Protein AF-A0A218U6U9-F1 (afdb_monomer_lite)

Secondary structure (DSSP, 8-state):
--------------TT-HHHHHHHHHHHHHHHHHSTT-EE---BTTB-HHHHHTGGGS-TT--TTT-TT-EEEETTEEEEPPPPPTT-TTS-TT-SS--HHHHHHHHHHHGGGSBPPHHHHHHHHTTSTTTTHHHHHT--------BHHHHHHHHH-TTHHHHHHHHHHT--HHHHHHTTS--SSS-GGGB-

Organism: NCBI:txid40157

InterPro domains:
  IPR010770 Ecd family [PF07093] (4-192)
  IPR010770 Ecd family [PTHR13060] (4-191)

Sequence (192 aa):
MCPVQAHIGGTTVFGDNVEDEWFIVYLLREITREFPGLAARIDDNDGEFLLIEAADFLPKWLNPENSENRVFFYKGELHIIPLSEPSEQDWPLSAPCPTVPQALALLSTRSEEFLAAEPIRAALYKHIQGYPERIQASLHRARCFLPAGIVAVLRLRPSLVAAAVQAFYLRDAGDLRACRRPFRAFPAEQRV

Foldseek 3Di:
DPPPPDDDDDDDDPDPDVLVVLVVVLVQLVVLQVPQLDKDDDADPVGRVLCVLLVVPDDPVDDPVQQPLQWIRGNSATFGHDDDDPVPPPDPPPDSYDDNVRSSVCCVPPVVVGGDDPSSRVSSVVSVPPPPVVVVVPDDDDDDWFAPQVVVVCVVPVVVVVVVVVCVVPPDPVNVVVVVDQDPRRGPVRTD

Structure (mmCIF, N/CA/C/O backbone):
data_AF-A0A218U6U9-F1
#
_entry.id   AF-A0A218U6U9-F1
#
loop_
_atom_site.group_PDB
_atom_site.id
_atom_site.type_symbol
_atom_site.label_atom_id
_atom_site.label_alt_id
_atom_site.label_comp_id
_atom_site.label_asym_id
_atom_site.label_entity_id
_atom_site.label_seq_id
_atom_site.pdbx_PDB_ins_code
_atom_site.Cartn_x
_atom_site.Cartn_y
_atom_site.Cartn_z
_atom_site.occupancy
_atom_site.B_iso_or_equiv
_atom_site.auth_seq_id
_atom_site.auth_comp_id
_atom_site.auth_asym_id
_atom_site.auth_atom_id
_atom_site.pdbx_PDB_model_num
ATOM 1 N N . MET A 1 1 ? -10.674 -28.301 15.512 1.00 37.41 1 MET A N 1
ATOM 2 C CA . MET A 1 1 ? -9.633 -27.777 14.603 1.00 37.41 1 MET A CA 1
ATOM 3 C C . MET A 1 1 ? -9.945 -26.307 14.390 1.00 37.41 1 MET A C 1
ATOM 5 O O . MET A 1 1 ? -11.007 -26.031 13.851 1.00 37.41 1 MET A O 1
ATOM 9 N N . CYS A 1 2 ? -9.114 -25.379 14.876 1.00 39.22 2 CYS A N 1
ATOM 10 C CA . CYS A 1 2 ? -9.259 -23.974 14.484 1.00 39.22 2 CYS A CA 1
ATOM 11 C C . CYS A 1 2 ? -8.955 -23.880 12.985 1.00 39.22 2 CYS A C 1
ATOM 13 O O . CYS A 1 2 ? -7.898 -24.371 12.578 1.00 39.22 2 CYS A O 1
ATOM 15 N N . PRO A 1 3 ? -9.846 -23.318 12.155 1.00 49.25 3 PRO A N 1
ATOM 16 C CA . PRO A 1 3 ? -9.498 -23.060 10.772 1.00 49.25 3 PRO A CA 1
ATOM 17 C C . PRO A 1 3 ? -8.326 -22.077 10.782 1.00 49.25 3 PRO A C 1
ATOM 19 O O . PRO A 1 3 ? -8.417 -21.007 11.381 1.00 49.25 3 PRO A O 1
ATOM 22 N N . VAL A 1 4 ? -7.207 -22.456 10.163 1.00 52.88 4 VAL A N 1
ATOM 23 C CA . VAL A 1 4 ? -6.160 -21.490 9.824 1.00 52.88 4 VAL A CA 1
ATOM 24 C C . VAL A 1 4 ? -6.843 -20.470 8.926 1.00 52.88 4 VAL A C 1
ATOM 26 O O . VAL A 1 4 ? -7.311 -20.823 7.843 1.00 52.88 4 VAL A O 1
ATOM 29 N N . GLN A 1 5 ? -6.992 -19.238 9.410 1.00 60.06 5 GLN A N 1
ATOM 30 C CA . GLN A 1 5 ? -7.561 -18.166 8.608 1.00 60.06 5 GLN A CA 1
ATOM 31 C C . GLN A 1 5 ? -6.718 -18.034 7.342 1.00 60.06 5 GLN A C 1
ATOM 33 O O . GLN A 1 5 ? -5.503 -17.816 7.405 1.00 60.06 5 GLN A O 1
ATOM 38 N N . ALA A 1 6 ? -7.365 -18.233 6.195 1.00 76.69 6 ALA A N 1
ATOM 39 C CA . ALA A 1 6 ? -6.730 -18.053 4.907 1.00 76.69 6 ALA A CA 1
ATOM 40 C C . ALA A 1 6 ? -6.350 -16.576 4.782 1.00 76.69 6 ALA A C 1
ATOM 42 O O . ALA A 1 6 ? -7.220 -15.712 4.704 1.00 76.69 6 ALA A O 1
ATOM 43 N N . HIS A 1 7 ? -5.053 -16.297 4.814 1.00 83.12 7 HIS A N 1
ATOM 44 C CA . HIS A 1 7 ? -4.501 -14.975 4.577 1.00 83.12 7 HIS A CA 1
ATOM 45 C C . HIS A 1 7 ? -3.759 -14.992 3.245 1.00 83.12 7 HIS A C 1
ATOM 47 O O . HIS A 1 7 ? -3.146 -15.992 2.865 1.00 83.12 7 HIS A O 1
ATOM 53 N N . ILE A 1 8 ? -3.835 -13.875 2.534 1.00 89.19 8 ILE A N 1
ATOM 54 C CA . ILE A 1 8 ? -3.022 -13.608 1.354 1.00 89.19 8 ILE A CA 1
ATOM 55 C C . ILE A 1 8 ? -2.145 -12.426 1.732 1.00 89.19 8 ILE A C 1
ATOM 57 O O . ILE A 1 8 ? -2.647 -11.411 2.207 1.00 89.19 8 ILE A O 1
ATOM 61 N N . GLY A 1 9 ? -0.841 -12.588 1.561 1.00 90.56 9 GLY A N 1
ATOM 62 C CA . GLY A 1 9 ? 0.142 -11.553 1.839 1.00 90.56 9 GLY A CA 1
ATOM 63 C C . GLY A 1 9 ? 1.020 -11.308 0.624 1.00 90.56 9 GLY A C 1
ATOM 64 O O . GLY A 1 9 ? 1.146 -12.159 -0.259 1.00 90.56 9 GLY A O 1
ATOM 65 N N . GLY A 1 10 ? 1.636 -10.136 0.599 1.00 91.31 10 GLY A N 1
ATOM 66 C CA . GLY A 1 10 ? 2.623 -9.756 -0.393 1.00 91.31 10 GLY A CA 1
ATOM 67 C C . GLY A 1 10 ? 3.559 -8.710 0.187 1.00 91.31 10 GLY A C 1
ATOM 68 O O . GLY A 1 10 ? 3.244 -8.062 1.180 1.00 91.31 10 GLY A O 1
ATOM 69 N N . THR A 1 11 ? 4.708 -8.552 -0.451 1.00 92.50 11 THR A N 1
ATOM 70 C CA . THR A 1 11 ? 5.681 -7.513 -0.123 1.00 92.50 11 THR A CA 1
ATOM 71 C C . THR A 1 11 ? 6.038 -6.802 -1.413 1.00 92.50 11 THR A C 1
ATOM 73 O O . THR A 1 11 ? 6.144 -7.434 -2.467 1.00 92.50 11 THR A O 1
ATOM 76 N N . THR A 1 12 ? 6.212 -5.489 -1.334 1.00 90.38 12 THR A N 1
ATOM 77 C CA . THR A 1 12 ? 6.631 -4.658 -2.458 1.00 90.38 12 THR A CA 1
ATOM 78 C C . THR A 1 12 ? 7.895 -3.886 -2.096 1.00 90.38 12 THR A C 1
ATOM 80 O O . THR A 1 12 ? 8.221 -3.736 -0.921 1.00 90.38 12 THR A O 1
ATOM 83 N N . VAL A 1 13 ? 8.591 -3.375 -3.104 1.00 87.50 13 VAL A N 1
ATOM 84 C CA . VAL A 1 13 ? 9.665 -2.394 -2.935 1.00 87.50 13 VAL A CA 1
ATOM 85 C C . VAL A 1 13 ? 9.268 -1.179 -3.758 1.00 87.50 13 VAL A C 1
ATOM 87 O O . VAL A 1 13 ? 9.231 -1.265 -4.984 1.00 87.50 13 VAL A O 1
ATOM 90 N N . PHE A 1 14 ? 8.952 -0.070 -3.092 1.00 84.19 14 PHE A N 1
ATOM 91 C CA . PHE A 1 14 ? 8.549 1.178 -3.751 1.00 84.19 14 PHE A CA 1
ATOM 92 C C . PHE A 1 14 ? 9.732 2.115 -4.067 1.00 84.19 14 PHE A C 1
ATOM 94 O O . PHE A 1 14 ? 9.584 3.089 -4.802 1.00 84.19 14 PHE A O 1
ATOM 101 N N . GLY A 1 15 ? 10.935 1.797 -3.574 1.00 84.31 15 GLY A N 1
ATOM 102 C CA . GLY A 1 15 ? 12.138 2.594 -3.823 1.00 84.31 15 GLY A CA 1
ATOM 103 C C . GLY A 1 15 ? 11.988 4.019 -3.286 1.00 84.31 15 GLY A C 1
ATOM 104 O O . GLY A 1 15 ? 11.546 4.206 -2.161 1.00 84.31 15 GLY A O 1
ATOM 105 N N . ASP A 1 16 ? 12.331 5.016 -4.101 1.00 82.56 16 ASP A N 1
ATOM 106 C CA . ASP A 1 16 ? 12.285 6.430 -3.695 1.00 82.56 16 ASP A CA 1
ATOM 107 C C . ASP A 1 16 ? 10.896 7.076 -3.903 1.00 82.56 16 ASP A C 1
ATOM 109 O O . ASP A 1 16 ? 10.714 8.263 -3.626 1.00 82.56 16 ASP A O 1
ATOM 113 N N . ASN A 1 17 ? 9.913 6.338 -4.433 1.00 86.19 17 ASN A N 1
ATOM 114 C CA . ASN A 1 17 ? 8.605 6.889 -4.777 1.00 86.19 17 ASN A CA 1
ATOM 115 C C . ASN A 1 17 ? 7.565 6.610 -3.683 1.00 86.19 17 ASN A C 1
ATOM 117 O O . ASN A 1 17 ? 6.803 5.650 -3.770 1.00 86.19 17 ASN A O 1
ATOM 121 N N . VAL A 1 18 ? 7.493 7.492 -2.683 1.00 88.38 18 VAL A N 1
ATOM 122 C CA . VAL A 1 18 ? 6.515 7.416 -1.574 1.00 88.38 18 VAL A CA 1
ATOM 123 C C . VAL A 1 18 ? 5.061 7.355 -2.078 1.00 88.38 18 VAL A C 1
ATOM 125 O O . VAL A 1 18 ? 4.183 6.801 -1.427 1.00 88.38 18 VAL A O 1
ATOM 128 N N . GLU A 1 19 ? 4.771 7.861 -3.279 1.00 90.62 19 GLU A N 1
ATOM 129 C CA . GLU A 1 19 ? 3.429 7.754 -3.866 1.00 90.62 19 GLU A CA 1
ATOM 130 C C . GLU A 1 19 ? 3.005 6.309 -4.165 1.00 90.62 19 GLU A C 1
ATOM 132 O O . GLU A 1 19 ? 1.811 6.013 -4.123 1.00 90.62 19 GLU A O 1
ATOM 137 N N . ASP A 1 20 ? 3.949 5.400 -4.433 1.00 90.62 20 ASP A N 1
ATOM 138 C CA . ASP A 1 20 ? 3.634 3.988 -4.679 1.00 90.62 20 ASP A CA 1
ATOM 139 C C . ASP A 1 20 ? 3.191 3.278 -3.390 1.00 90.62 20 ASP A C 1
ATOM 141 O O . ASP A 1 20 ? 2.338 2.390 -3.439 1.00 90.62 20 ASP A O 1
ATOM 145 N N . GLU A 1 21 ? 3.700 3.699 -2.231 1.00 92.81 21 GLU A N 1
ATOM 146 C CA . GLU A 1 21 ? 3.227 3.238 -0.922 1.00 92.81 21 GLU A CA 1
ATOM 147 C C . GLU A 1 21 ? 1.759 3.634 -0.710 1.00 92.81 21 GLU A C 1
ATOM 149 O O . GLU A 1 21 ? 0.897 2.784 -0.465 1.00 92.81 21 GLU A O 1
ATOM 154 N N . TRP A 1 22 ? 1.434 4.910 -0.924 1.00 94.50 22 TRP A N 1
ATOM 155 C CA . TRP A 1 22 ? 0.059 5.402 -0.817 1.00 94.50 22 TRP A CA 1
ATOM 156 C C . TRP A 1 22 ? -0.872 4.823 -1.878 1.00 94.50 22 TRP A C 1
ATOM 158 O O . TRP A 1 22 ? -2.058 4.609 -1.610 1.00 94.50 22 TRP A O 1
ATOM 168 N N . PHE A 1 23 ? -0.359 4.509 -3.066 1.00 95.25 23 PHE A N 1
ATOM 169 C CA . PHE A 1 23 ? -1.126 3.787 -4.070 1.00 95.25 23 PHE A CA 1
ATOM 170 C C . PHE A 1 23 ? -1.535 2.396 -3.568 1.00 95.25 23 PHE A C 1
ATOM 172 O O . PHE A 1 23 ? -2.676 1.981 -3.770 1.00 95.25 23 PHE A O 1
ATOM 179 N N . ILE A 1 24 ? -0.657 1.689 -2.855 1.00 95.25 24 ILE A N 1
ATOM 180 C CA . ILE A 1 24 ? -0.985 0.388 -2.259 1.00 95.25 24 ILE A CA 1
ATOM 181 C C . ILE A 1 24 ? -2.006 0.545 -1.132 1.00 95.25 24 ILE A C 1
ATOM 183 O O . ILE A 1 24 ? -2.967 -0.225 -1.088 1.00 95.25 24 ILE A O 1
ATOM 187 N N . VAL A 1 25 ? -1.870 1.563 -0.276 1.00 96.56 25 VAL A N 1
ATOM 188 C CA . VAL A 1 25 ? -2.883 1.895 0.746 1.00 96.56 25 VAL A CA 1
ATOM 189 C C . VAL A 1 25 ? -4.253 2.111 0.100 1.00 96.56 25 VAL A C 1
ATOM 191 O O . VAL A 1 25 ? -5.252 1.546 0.551 1.00 96.56 25 VAL A O 1
ATOM 194 N N . TYR A 1 26 ? -4.301 2.875 -0.996 1.00 97.31 26 TYR A N 1
ATOM 195 C CA . TYR A 1 26 ? -5.515 3.067 -1.782 1.00 97.31 26 TYR A CA 1
ATOM 196 C C . TYR A 1 26 ? -6.076 1.730 -2.288 1.00 97.31 26 TYR A C 1
ATOM 198 O O . TYR A 1 26 ? -7.249 1.443 -2.057 1.00 97.31 26 TYR A O 1
ATOM 206 N N . LEU A 1 27 ? -5.257 0.876 -2.911 1.00 96.69 27 LEU A N 1
ATOM 207 C CA . LEU A 1 27 ? -5.707 -0.427 -3.411 1.00 96.69 27 LEU A CA 1
ATOM 208 C C . LEU A 1 27 ? -6.265 -1.323 -2.298 1.00 96.69 27 LEU A C 1
ATOM 210 O O . LEU A 1 27 ? -7.308 -1.942 -2.489 1.00 96.69 27 LEU A O 1
ATOM 214 N N . LEU A 1 28 ? -5.620 -1.384 -1.130 1.00 96.88 28 LEU A N 1
ATOM 215 C CA . LEU A 1 28 ? -6.106 -2.175 0.007 1.00 96.88 28 LEU A CA 1
ATOM 216 C C . LEU A 1 28 ? -7.442 -1.649 0.538 1.00 96.88 28 LEU A C 1
ATOM 218 O O . LEU A 1 28 ? -8.354 -2.432 0.822 1.00 96.88 28 LEU A O 1
ATOM 222 N N . ARG A 1 29 ? -7.599 -0.325 0.614 1.00 97.12 29 ARG A N 1
ATOM 223 C CA . ARG A 1 29 ? -8.882 0.295 0.951 1.00 97.12 29 ARG A CA 1
ATOM 224 C C . ARG A 1 29 ? -9.968 -0.107 -0.048 1.00 97.12 29 ARG A C 1
ATOM 226 O O . ARG A 1 29 ? -11.051 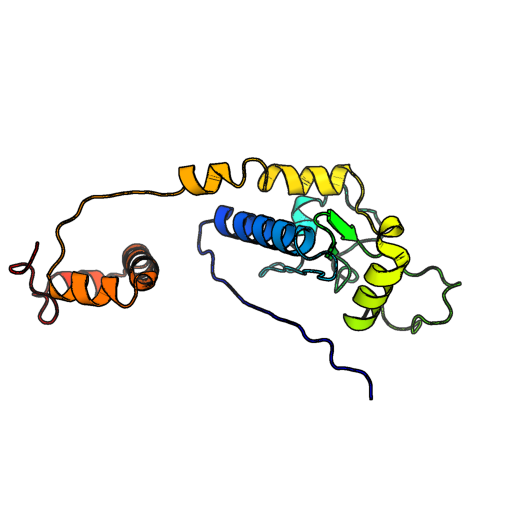-0.514 0.359 1.00 97.12 29 ARG A O 1
ATOM 233 N N . GLU A 1 30 ? -9.685 -0.036 -1.343 1.00 97.50 30 GLU A N 1
ATOM 234 C CA . GLU A 1 30 ? -10.642 -0.395 -2.394 1.00 97.50 30 GLU A CA 1
ATOM 235 C C . GLU A 1 30 ? -10.994 -1.889 -2.377 1.00 97.50 30 GLU A C 1
ATOM 237 O O . GLU A 1 30 ? -12.166 -2.241 -2.477 1.00 97.50 30 GLU A O 1
ATOM 242 N N . ILE A 1 31 ? -10.013 -2.770 -2.159 1.00 96.81 31 ILE A N 1
ATOM 243 C CA . ILE A 1 31 ? -10.228 -4.218 -2.028 1.00 96.81 31 ILE A CA 1
ATOM 244 C C . ILE A 1 31 ? -11.130 -4.524 -0.830 1.00 96.81 31 ILE A C 1
ATOM 246 O O . ILE A 1 31 ? -12.087 -5.283 -0.960 1.00 96.81 31 ILE A O 1
ATOM 250 N N . THR A 1 32 ? -10.863 -3.931 0.335 1.00 96.94 32 THR A N 1
ATOM 251 C CA . THR A 1 32 ? -11.696 -4.160 1.532 1.00 96.94 32 THR A CA 1
ATOM 252 C C . THR A 1 32 ? -13.092 -3.550 1.400 1.00 96.94 32 THR A C 1
ATOM 254 O O . THR A 1 32 ? -14.026 -4.022 2.045 1.00 96.94 32 THR A O 1
ATOM 257 N N . ARG A 1 33 ? -13.261 -2.526 0.553 1.00 96.75 33 ARG A N 1
ATOM 258 C CA . ARG A 1 33 ? -14.568 -1.962 0.199 1.00 96.75 33 ARG A CA 1
ATOM 259 C C . ARG A 1 33 ? -15.363 -2.882 -0.725 1.00 96.75 33 ARG A C 1
ATOM 261 O O . ARG A 1 33 ? -16.542 -3.109 -0.475 1.00 96.75 33 ARG A O 1
ATOM 268 N N . GLU A 1 34 ? -14.721 -3.400 -1.769 1.00 97.81 34 GLU A N 1
ATOM 269 C CA . GLU A 1 34 ? -15.340 -4.298 -2.754 1.00 97.81 34 GLU A CA 1
ATOM 270 C C . GLU A 1 34 ? -15.673 -5.668 -2.149 1.00 97.81 34 GLU A C 1
ATOM 272 O O . GLU A 1 34 ? -16.695 -6.273 -2.471 1.00 97.81 34 GLU A O 1
ATOM 277 N N . PHE A 1 35 ? -14.842 -6.140 -1.217 1.00 95.62 35 PHE A N 1
ATOM 278 C CA . PHE A 1 35 ? -15.027 -7.403 -0.511 1.00 95.62 35 PHE A CA 1
ATOM 279 C C . PHE A 1 35 ? -15.155 -7.153 1.003 1.00 95.62 35 PHE A C 1
ATOM 281 O O . PHE A 1 35 ? -14.178 -7.318 1.735 1.00 95.62 35 PHE A O 1
ATOM 288 N N . PRO A 1 36 ? -16.362 -6.823 1.513 1.00 90.88 36 PRO A N 1
ATOM 289 C CA . PRO A 1 36 ? -16.592 -6.435 2.913 1.00 90.88 36 PRO A CA 1
ATOM 290 C C . PRO A 1 36 ? -16.196 -7.469 3.977 1.00 90.88 36 PRO A C 1
ATOM 292 O O . PRO A 1 36 ? -16.134 -7.136 5.156 1.00 90.88 36 PRO A O 1
ATOM 295 N N . GLY A 1 37 ? -15.978 -8.728 3.583 1.00 91.94 37 GLY A N 1
ATOM 296 C CA . GLY A 1 37 ? -15.484 -9.789 4.465 1.00 91.94 37 GLY A CA 1
ATOM 297 C C . GLY A 1 37 ? -13.961 -9.818 4.621 1.00 91.94 37 GLY A C 1
ATOM 298 O O . GLY A 1 37 ? -13.455 -10.636 5.385 1.00 91.94 37 GLY A O 1
ATOM 299 N N . LEU A 1 38 ? -13.228 -8.968 3.895 1.00 94.38 38 LEU A N 1
ATOM 300 C CA . LEU A 1 38 ? -11.777 -8.855 3.988 1.00 94.38 38 LEU A CA 1
ATOM 301 C C . LEU A 1 38 ? -11.387 -7.720 4.933 1.00 94.38 38 LEU A C 1
ATOM 303 O O . LEU A 1 38 ? -11.911 -6.609 4.848 1.00 94.38 38 LEU A O 1
ATOM 307 N N . ALA A 1 39 ? -10.403 -7.999 5.781 1.00 96.06 39 ALA A N 1
ATOM 308 C CA . ALA A 1 39 ? -9.631 -6.987 6.482 1.00 96.06 39 ALA A CA 1
ATOM 309 C C . ALA A 1 39 ? -8.207 -6.981 5.918 1.00 96.06 39 ALA A C 1
ATOM 311 O O . ALA A 1 39 ? -7.656 -8.042 5.615 1.00 96.06 39 ALA A O 1
ATOM 312 N N . ALA A 1 40 ? -7.616 -5.800 5.782 1.00 96.75 40 ALA A N 1
ATOM 313 C CA . ALA A 1 40 ? -6.255 -5.634 5.297 1.00 96.75 40 ALA A CA 1
ATOM 314 C C . ALA A 1 40 ? -5.404 -4.908 6.338 1.00 96.75 40 ALA A C 1
ATOM 316 O O . ALA A 1 40 ? -5.836 -3.908 6.910 1.00 96.75 40 ALA A O 1
ATOM 317 N N . ARG A 1 41 ? -4.187 -5.411 6.546 1.00 94.94 41 ARG A N 1
ATOM 318 C CA . ARG A 1 41 ? -3.120 -4.749 7.300 1.00 94.94 41 ARG A CA 1
ATOM 319 C C . ARG A 1 41 ? -2.009 -4.385 6.322 1.00 94.94 41 ARG A C 1
ATOM 321 O O . ARG A 1 41 ? -1.779 -5.123 5.363 1.00 94.94 41 ARG A O 1
ATOM 328 N N . ILE A 1 42 ? -1.341 -3.271 6.572 1.00 94.81 42 ILE A N 1
ATOM 329 C CA . ILE A 1 42 ? -0.145 -2.851 5.851 1.00 94.81 42 ILE A CA 1
ATOM 330 C C . ILE A 1 42 ? 0.834 -2.254 6.856 1.00 94.81 42 ILE A C 1
ATOM 332 O O . ILE A 1 42 ? 0.416 -1.523 7.748 1.00 94.81 42 ILE A O 1
ATOM 336 N N . ASP A 1 43 ? 2.103 -2.601 6.704 1.00 93.06 43 ASP A N 1
ATOM 337 C CA . ASP A 1 43 ? 3.221 -2.103 7.494 1.00 93.06 43 ASP A CA 1
ATOM 338 C C . ASP A 1 43 ? 4.429 -1.868 6.574 1.00 93.06 43 ASP A C 1
ATOM 340 O O . ASP A 1 43 ? 4.501 -2.445 5.481 1.00 93.06 43 ASP A O 1
ATOM 344 N N . ASP A 1 44 ? 5.336 -0.991 6.996 1.00 91.25 44 ASP A N 1
ATOM 345 C CA . ASP A 1 44 ? 6.584 -0.664 6.304 1.00 91.25 44 ASP A CA 1
ATOM 346 C C . ASP A 1 44 ? 7.806 -0.952 7.206 1.00 91.25 44 ASP A C 1
ATOM 348 O O . ASP A 1 44 ? 7.707 -1.632 8.231 1.00 91.25 44 ASP A O 1
ATOM 352 N N . ASN A 1 45 ? 8.994 -0.464 6.833 1.00 87.25 45 ASN A N 1
ATOM 353 C CA . ASN A 1 45 ? 10.207 -0.634 7.643 1.00 87.25 45 ASN A CA 1
ATOM 354 C C . ASN A 1 45 ? 10.164 0.070 9.009 1.00 87.25 45 ASN A C 1
ATOM 356 O O . ASN A 1 45 ? 10.932 -0.321 9.891 1.00 87.25 45 ASN A O 1
ATOM 360 N N . ASP A 1 46 ? 9.299 1.069 9.182 1.00 83.94 46 ASP A N 1
ATOM 361 C CA . ASP A 1 46 ? 9.081 1.778 10.444 1.00 83.94 46 ASP A CA 1
ATOM 362 C C . ASP A 1 46 ? 7.908 1.166 11.246 1.00 83.94 46 ASP A C 1
ATOM 364 O O . ASP A 1 46 ? 7.645 1.554 12.389 1.00 83.94 46 ASP A O 1
ATOM 368 N N . GLY A 1 47 ? 7.247 0.146 10.685 1.00 87.31 47 GLY A N 1
ATOM 369 C CA . GLY A 1 47 ? 6.145 -0.600 11.276 1.00 87.31 47 GLY A CA 1
ATOM 370 C C . GLY A 1 47 ? 4.795 -0.020 10.865 1.00 87.31 47 GLY A C 1
ATOM 371 O O . GLY A 1 47 ? 4.353 -0.164 9.730 1.00 87.31 47 GLY A O 1
ATOM 372 N N . GLU A 1 48 ? 4.096 0.610 11.806 1.00 90.44 48 GLU A N 1
ATOM 373 C CA . GLU A 1 48 ? 2.751 1.155 11.585 1.00 90.44 48 GLU A CA 1
ATOM 374 C C . GLU A 1 48 ? 2.823 2.594 11.036 1.00 90.44 48 GLU A C 1
ATOM 376 O O . GLU A 1 48 ? 2.423 3.547 11.711 1.00 90.44 48 GLU A O 1
ATOM 381 N N . PHE A 1 49 ? 3.329 2.783 9.811 1.00 93.31 49 PHE A N 1
ATOM 382 C CA . PHE A 1 49 ? 3.488 4.119 9.207 1.00 93.31 49 PHE A CA 1
ATOM 383 C C . PHE A 1 49 ? 2.178 4.918 9.104 1.00 93.31 49 PHE A C 1
ATOM 385 O O . PHE A 1 49 ? 2.176 6.141 9.241 1.00 93.31 49 PHE A O 1
ATOM 392 N N . LEU A 1 50 ? 1.030 4.242 8.967 1.00 95.56 50 LEU A N 1
ATOM 393 C CA . LEU A 1 50 ? -0.285 4.891 9.022 1.00 95.56 50 LEU A CA 1
ATOM 394 C C . LEU A 1 50 ? -0.511 5.615 10.360 1.00 95.56 50 LEU A C 1
ATOM 396 O O . LEU A 1 50 ? -1.140 6.669 10.406 1.00 95.56 50 LEU A O 1
ATOM 400 N N . LEU A 1 51 ? 0.003 5.076 11.466 1.00 95.12 51 LEU A N 1
ATOM 401 C CA . LEU A 1 51 ? -0.079 5.740 12.765 1.00 95.12 51 LEU A CA 1
ATOM 402 C C . LEU A 1 51 ? 0.873 6.936 12.846 1.00 95.12 51 LEU A C 1
ATOM 404 O O . LEU A 1 51 ? 0.519 7.940 13.458 1.00 95.12 51 LEU A O 1
ATOM 408 N N . ILE A 1 52 ? 2.035 6.867 12.195 1.00 93.19 52 ILE A N 1
ATOM 409 C CA . ILE A 1 52 ? 2.984 7.987 12.119 1.00 93.19 52 ILE A CA 1
ATOM 410 C C . ILE A 1 52 ? 2.333 9.183 11.408 1.00 93.19 52 ILE A C 1
ATOM 412 O O . ILE A 1 52 ? 2.359 10.300 11.920 1.00 93.19 52 ILE A O 1
ATOM 416 N N . GLU A 1 53 ? 1.662 8.945 10.283 1.00 94.94 53 GLU A N 1
ATOM 417 C CA . GLU A 1 53 ? 0.987 9.990 9.494 1.00 94.94 53 GLU A CA 1
ATOM 418 C C . GLU A 1 53 ? -0.215 10.626 10.206 1.00 94.94 53 GLU A C 1
ATOM 420 O O . GLU A 1 53 ? -0.587 11.774 9.941 1.00 94.94 53 GLU A O 1
ATOM 425 N N . ALA A 1 54 ? -0.819 9.894 11.142 1.00 95.56 54 ALA A N 1
ATOM 426 C CA . ALA A 1 54 ? -1.929 10.364 11.961 1.00 95.56 54 ALA A CA 1
ATOM 427 C C . ALA A 1 54 ? -1.526 10.732 13.401 1.00 95.56 54 ALA A C 1
ATOM 429 O O . ALA A 1 54 ? -2.417 10.932 14.230 1.00 95.56 54 ALA A O 1
ATOM 430 N N . ALA A 1 55 ? -0.224 10.838 13.706 1.00 94.38 55 ALA A N 1
ATOM 431 C CA . ALA A 1 55 ? 0.312 10.933 15.069 1.00 94.38 55 ALA A CA 1
ATOM 432 C C . ALA A 1 55 ? -0.356 12.019 15.934 1.00 94.38 55 ALA A C 1
ATOM 434 O O . ALA A 1 55 ? -0.711 11.759 17.084 1.00 94.38 55 ALA A O 1
ATOM 435 N N . ASP A 1 56 ? -0.605 13.203 15.367 1.00 95.38 56 A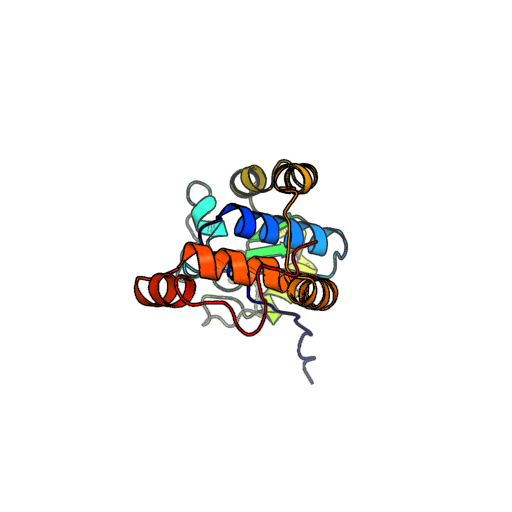SP A N 1
ATOM 436 C CA . ASP A 1 56 ? -1.220 14.345 16.067 1.00 95.38 56 ASP A CA 1
ATOM 437 C C . ASP A 1 56 ? -2.671 14.092 16.515 1.00 95.38 56 ASP A C 1
ATOM 439 O O . ASP A 1 56 ? -3.209 14.806 17.365 1.00 95.38 56 ASP A O 1
ATOM 443 N N . PHE A 1 57 ? -3.318 13.078 15.941 1.00 96.44 57 PHE A N 1
ATOM 444 C CA . PHE A 1 57 ? -4.722 12.748 16.163 1.00 96.44 57 PHE A CA 1
ATOM 445 C C . PHE A 1 57 ? -4.918 11.420 16.896 1.00 96.44 57 PHE A C 1
ATOM 447 O O . PHE A 1 57 ? -6.059 11.051 17.190 1.00 96.44 57 PHE A O 1
ATOM 454 N N . LEU A 1 58 ? -3.834 10.691 17.180 1.00 95.12 58 LEU A N 1
ATOM 455 C CA . LEU A 1 58 ? -3.921 9.396 17.838 1.00 95.12 58 LEU A CA 1
ATOM 456 C C . LEU A 1 58 ? -4.410 9.535 19.284 1.00 95.12 58 LEU A C 1
ATOM 458 O O . LEU A 1 58 ? -4.082 10.495 19.990 1.00 95.12 58 LEU A O 1
ATOM 462 N N . PRO A 1 59 ? -5.182 8.555 19.775 1.00 92.56 59 PRO A N 1
ATOM 463 C CA . PRO A 1 59 ? -5.557 8.537 21.174 1.00 92.56 59 PRO A CA 1
ATOM 464 C C . PRO A 1 59 ? -4.324 8.278 22.050 1.00 92.56 59 PRO A C 1
ATOM 466 O O . PRO A 1 59 ? -3.483 7.446 21.728 1.00 92.56 59 PRO A O 1
ATOM 469 N N . LYS A 1 60 ? -4.256 8.928 23.220 1.00 91.88 60 LYS A N 1
ATOM 470 C CA . LYS A 1 60 ? -3.096 8.863 24.138 1.00 91.88 60 LYS A CA 1
ATOM 471 C C . LYS A 1 60 ? -2.709 7.455 24.603 1.00 91.88 60 LYS A C 1
ATOM 473 O O . LYS A 1 60 ? -1.611 7.270 25.116 1.00 91.88 60 LYS A O 1
ATOM 478 N N . TRP A 1 61 ? -3.631 6.498 24.514 1.00 91.88 61 TRP A N 1
ATOM 479 C CA . TRP A 1 61 ? -3.377 5.115 24.902 1.00 91.88 61 TRP A CA 1
ATOM 480 C C . TRP A 1 61 ? -2.608 4.337 23.830 1.00 91.88 61 TRP A C 1
ATOM 482 O O . TRP A 1 61 ? -1.978 3.345 24.178 1.00 91.88 61 TRP A O 1
ATOM 492 N N . LEU A 1 62 ? -2.661 4.753 22.561 1.00 91.50 62 LEU A N 1
ATOM 493 C CA . LEU A 1 62 ? -2.047 4.044 21.442 1.00 91.50 62 LEU A CA 1
ATOM 494 C C . LEU A 1 62 ? -0.587 4.472 21.300 1.00 91.50 62 LEU A C 1
ATOM 496 O O . LEU A 1 62 ? -0.287 5.661 21.195 1.00 91.50 62 LEU A O 1
ATOM 500 N N . ASN A 1 63 ? 0.320 3.503 21.318 1.00 89.94 63 ASN A N 1
ATOM 501 C CA . ASN A 1 63 ? 1.758 3.726 21.247 1.00 89.94 63 ASN A CA 1
ATOM 502 C C . ASN A 1 63 ? 2.456 2.565 20.506 1.00 89.94 63 ASN A C 1
ATOM 504 O O . ASN A 1 63 ? 1.830 1.529 20.272 1.00 89.94 63 ASN A O 1
ATOM 508 N N . PRO A 1 64 ? 3.747 2.704 20.147 1.00 89.38 64 PRO A N 1
ATOM 509 C CA . PRO A 1 64 ? 4.466 1.668 19.398 1.00 89.38 64 PRO A CA 1
ATOM 510 C C . PRO A 1 64 ? 4.555 0.303 20.098 1.00 89.38 64 PRO A C 1
ATOM 512 O O . PRO A 1 64 ? 4.762 -0.711 19.444 1.00 89.38 64 PRO A O 1
ATOM 515 N N . GLU A 1 65 ? 4.406 0.254 21.424 1.00 88.00 65 GLU A N 1
ATOM 516 C CA . GLU A 1 65 ? 4.497 -0.985 22.209 1.00 88.00 65 GLU A CA 1
ATOM 517 C C . GLU A 1 65 ? 3.186 -1.782 22.191 1.00 88.00 65 GLU A C 1
ATOM 519 O O . GLU A 1 65 ? 3.183 -2.969 22.519 1.00 88.00 65 GLU A O 1
ATOM 524 N N . ASN A 1 66 ? 2.067 -1.140 21.832 1.00 89.62 66 ASN A N 1
ATOM 525 C CA . ASN A 1 66 ? 0.742 -1.750 21.862 1.00 89.62 66 ASN A CA 1
ATOM 526 C C . ASN A 1 66 ? -0.033 -1.678 20.542 1.00 89.62 66 ASN A C 1
ATOM 528 O O . ASN A 1 66 ? -1.164 -2.152 20.512 1.00 89.62 66 ASN A O 1
ATOM 532 N N . SER A 1 67 ? 0.532 -1.122 19.468 1.00 91.19 67 SER A N 1
ATOM 533 C CA . SER A 1 67 ? -0.153 -0.936 18.180 1.00 91.19 67 SER A CA 1
ATOM 534 C C . SER A 1 67 ? -0.292 -2.208 17.338 1.00 91.19 67 SER A C 1
ATOM 536 O O . SER A 1 67 ? -1.134 -2.253 16.440 1.00 91.19 67 SER A O 1
ATOM 538 N N . GLU A 1 68 ? 0.496 -3.245 17.631 1.00 91.94 68 GLU A N 1
ATOM 539 C CA . GLU A 1 68 ? 0.540 -4.471 16.834 1.00 91.94 68 GLU A CA 1
ATOM 540 C C . GLU A 1 68 ? -0.851 -5.117 16.693 1.00 91.94 68 GLU A C 1
ATOM 542 O O . GLU A 1 68 ? -1.560 -5.347 17.676 1.00 91.94 68 GLU A O 1
ATOM 547 N N . ASN A 1 69 ? -1.230 -5.447 15.452 1.00 92.19 69 ASN A N 1
ATOM 548 C CA . ASN A 1 69 ? -2.508 -6.085 15.107 1.00 92.19 69 ASN A CA 1
ATOM 549 C C . ASN A 1 69 ? -3.746 -5.288 15.558 1.00 92.19 69 ASN A C 1
ATOM 551 O O . ASN A 1 69 ? -4.777 -5.887 15.868 1.00 92.19 69 ASN A O 1
ATOM 555 N N . ARG A 1 70 ? -3.678 -3.951 15.592 1.00 93.56 70 ARG A N 1
ATOM 556 C CA . ARG A 1 70 ? -4.839 -3.097 15.915 1.00 93.56 70 ARG A CA 1
ATOM 557 C C . ARG A 1 70 ? -5.358 -2.278 14.749 1.00 93.56 70 ARG A C 1
ATOM 559 O O . ARG A 1 70 ? -6.517 -1.875 14.795 1.00 93.56 70 ARG A O 1
ATOM 566 N N . VAL A 1 71 ? -4.527 -2.029 13.744 1.00 95.69 71 VAL A N 1
ATOM 567 C CA . VAL A 1 71 ? -4.838 -1.130 12.632 1.00 95.69 71 VAL A CA 1
ATOM 568 C C . VAL A 1 71 ? -5.205 -1.951 11.405 1.00 95.69 71 VAL A C 1
ATOM 570 O O . VAL A 1 71 ? -4.405 -2.743 10.911 1.00 95.69 71 VAL A O 1
ATOM 573 N N . PHE A 1 72 ? -6.429 -1.777 10.912 1.00 96.94 72 PHE A N 1
ATOM 574 C CA . PHE A 1 72 ? -6.907 -2.486 9.728 1.00 96.94 72 PHE A CA 1
ATOM 575 C C . PHE A 1 72 ? -7.740 -1.580 8.834 1.00 96.94 72 PHE A C 1
ATOM 577 O O . PHE A 1 72 ? -8.545 -0.781 9.309 1.00 96.94 72 PHE A O 1
ATOM 584 N N . PHE A 1 73 ? -7.635 -1.784 7.527 1.00 97.50 73 PHE A N 1
ATOM 585 C CA . PHE A 1 73 ? -8.721 -1.439 6.620 1.00 97.50 73 PHE A CA 1
ATOM 586 C C . PHE A 1 73 ? -9.771 -2.544 6.659 1.00 97.50 73 PHE A C 1
ATOM 588 O O . PHE A 1 73 ? -9.451 -3.720 6.488 1.00 97.50 73 PHE A O 1
ATOM 595 N N . TYR A 1 74 ? -11.028 -2.172 6.872 1.00 97.44 74 TYR A N 1
ATOM 596 C CA . TYR A 1 74 ? -12.164 -3.087 6.863 1.00 97.44 74 TYR A CA 1
ATOM 597 C C . TYR A 1 74 ? -13.370 -2.358 6.279 1.00 97.44 74 TYR A C 1
ATOM 599 O O . TYR A 1 74 ? -13.642 -1.217 6.652 1.00 97.44 74 TYR A O 1
ATOM 607 N N . LYS A 1 75 ? -14.068 -2.978 5.318 1.00 96.31 75 LYS A N 1
ATOM 608 C CA . LYS A 1 75 ? -15.194 -2.354 4.594 1.00 96.31 75 LYS A CA 1
ATOM 609 C C . LYS A 1 75 ? -14.857 -0.986 3.966 1.00 96.31 75 LYS A C 1
ATOM 611 O O . LYS A 1 75 ? -15.723 -0.124 3.851 1.00 96.31 75 LYS A O 1
ATOM 616 N N . GLY A 1 76 ? -13.602 -0.772 3.560 1.00 95.94 76 GLY A N 1
ATOM 617 C CA . GLY A 1 76 ? -13.142 0.487 2.960 1.00 95.94 76 GLY A CA 1
ATOM 618 C C . GLY A 1 76 ? -12.827 1.616 3.946 1.00 95.94 76 GLY A C 1
ATOM 619 O O . GLY A 1 76 ? -12.468 2.711 3.508 1.00 95.94 76 GLY A O 1
ATOM 620 N N . GLU A 1 77 ? -12.914 1.358 5.250 1.00 96.88 77 GLU A N 1
ATOM 621 C CA . GLU A 1 77 ? -12.667 2.339 6.306 1.00 96.88 77 GLU A CA 1
ATOM 622 C C . GLU A 1 77 ? -11.531 1.890 7.232 1.00 96.88 77 GLU A C 1
ATOM 624 O O . GLU A 1 77 ? -11.299 0.692 7.430 1.00 96.88 77 GLU A O 1
ATOM 629 N N . LEU A 1 78 ? -10.811 2.857 7.806 1.00 97.38 78 LEU A N 1
ATOM 630 C CA . LEU A 1 78 ? -9.749 2.571 8.770 1.00 97.38 78 LEU A CA 1
ATOM 631 C C . LEU A 1 78 ? -10.365 2.267 10.137 1.00 97.38 78 LEU A C 1
ATOM 633 O O . LEU A 1 78 ? -11.154 3.057 10.656 1.00 97.38 78 LEU A O 1
ATOM 637 N N . HIS A 1 79 ? -9.956 1.151 10.725 1.00 97.00 79 HIS A N 1
ATOM 638 C CA . HIS A 1 79 ? -10.362 0.712 12.047 1.00 97.00 79 HIS A CA 1
ATOM 639 C C . HIS A 1 79 ? -9.147 0.589 12.971 1.00 97.00 79 HIS A C 1
ATOM 641 O O . HIS A 1 79 ? -8.093 0.106 12.554 1.00 97.00 79 HIS A O 1
ATOM 647 N N . ILE A 1 80 ? -9.308 1.018 14.224 1.00 95.69 80 ILE A N 1
ATOM 648 C CA . ILE A 1 80 ? -8.317 0.907 15.297 1.00 95.69 80 ILE A CA 1
ATOM 649 C C . ILE A 1 80 ? -8.975 0.188 16.474 1.00 95.69 80 ILE A C 1
ATOM 651 O O . ILE A 1 80 ? -9.880 0.719 17.115 1.00 95.69 80 ILE A O 1
ATOM 655 N N . ILE A 1 81 ? -8.507 -1.023 16.771 1.00 93.38 81 ILE A N 1
ATOM 656 C CA . ILE A 1 81 ? -9.042 -1.843 17.863 1.00 93.38 81 ILE A CA 1
ATOM 657 C C . ILE A 1 81 ? -8.558 -1.279 19.215 1.00 93.38 81 ILE A C 1
ATOM 659 O O . ILE A 1 81 ? -7.343 -1.262 19.456 1.00 93.38 81 ILE A O 1
ATOM 663 N N . PRO A 1 82 ? -9.459 -0.843 20.117 1.00 89.38 82 PRO A N 1
ATOM 664 C CA . PRO A 1 82 ? -9.100 -0.271 21.411 1.00 89.38 82 PRO A CA 1
ATOM 665 C C . PRO A 1 82 ? -8.523 -1.323 22.366 1.00 89.38 82 PRO A C 1
ATOM 667 O O . PRO A 1 82 ? -8.582 -2.532 22.123 1.00 89.38 82 PRO A O 1
ATOM 670 N N . LEU A 1 83 ? -7.947 -0.867 23.479 1.00 84.69 83 LEU A N 1
ATOM 671 C CA . LEU A 1 83 ? -7.641 -1.754 24.602 1.00 84.69 83 LEU A CA 1
ATOM 672 C C . LEU A 1 83 ? -8.945 -2.397 25.098 1.00 84.69 83 LEU A C 1
ATOM 674 O O . LEU A 1 83 ? -9.947 -1.700 25.246 1.00 84.69 83 LEU A O 1
ATOM 678 N N . SER A 1 84 ? -8.934 -3.708 25.342 1.00 71.31 84 SER A N 1
ATOM 679 C CA . SER A 1 84 ? -10.098 -4.399 25.899 1.00 71.31 84 SER A CA 1
ATOM 680 C C . SER A 1 84 ? -10.450 -3.825 27.269 1.00 71.31 84 SER A C 1
ATOM 682 O O . SER A 1 84 ? -9.581 -3.658 28.128 1.00 71.31 84 SER A O 1
ATOM 684 N N . GLU A 1 85 ? -11.734 -3.545 27.482 1.00 56.34 85 GLU A N 1
ATOM 685 C CA . GLU A 1 85 ? -12.268 -3.260 28.810 1.00 56.34 85 GLU A CA 1
ATOM 686 C C . GLU A 1 85 ? -12.127 -4.529 29.681 1.00 56.34 85 GLU A C 1
ATOM 688 O O . GLU A 1 85 ? -12.388 -5.636 29.201 1.00 56.34 85 GLU A O 1
ATOM 693 N N . PRO A 1 86 ? -11.760 -4.419 30.972 1.00 48.78 86 PRO A N 1
ATOM 694 C CA . PRO A 1 86 ? -11.571 -5.571 31.863 1.00 48.78 86 PRO A CA 1
ATOM 695 C C . PRO A 1 86 ? -12.827 -6.443 32.084 1.00 48.78 86 PRO A C 1
ATOM 697 O O . PRO A 1 86 ? -12.751 -7.465 32.764 1.00 48.78 86 PRO A O 1
ATOM 700 N N . SER A 1 87 ? -13.984 -6.056 31.539 1.00 49.22 87 SER A N 1
ATOM 701 C CA . SER A 1 87 ? -15.237 -6.817 31.571 1.00 49.22 87 SER A CA 1
ATOM 702 C C . SER A 1 87 ? -15.356 -7.876 30.463 1.00 49.22 87 SER A C 1
ATOM 704 O O . SER A 1 87 ? -16.210 -8.758 30.569 1.00 49.22 87 SER A O 1
ATOM 706 N N . GLU A 1 88 ? -14.496 -7.847 29.439 1.00 51.50 88 GLU A N 1
ATOM 707 C CA . GLU A 1 88 ? -14.439 -8.865 28.384 1.00 51.50 88 GLU A CA 1
ATOM 708 C C . GLU A 1 88 ? -13.605 -10.065 28.854 1.00 51.50 88 GLU A C 1
ATOM 710 O O . GLU A 1 88 ? -12.387 -10.120 28.702 1.00 51.50 88 GLU A O 1
ATOM 715 N N . GLN A 1 89 ? -14.288 -11.042 29.454 1.00 47.62 89 GLN A N 1
ATOM 716 C CA . GLN A 1 89 ? -13.723 -12.239 30.100 1.00 47.62 89 GLN A CA 1
ATOM 717 C C . GLN A 1 89 ? -12.915 -13.180 29.180 1.00 47.62 89 GLN A C 1
ATOM 719 O O . GLN A 1 89 ? -12.374 -14.170 29.666 1.00 47.62 89 GLN A O 1
ATOM 724 N N . ASP A 1 90 ? -12.778 -12.858 27.891 1.00 51.72 90 ASP A N 1
ATOM 725 C CA . ASP A 1 90 ? -12.099 -13.684 26.885 1.00 51.72 90 ASP A CA 1
ATOM 726 C C . ASP A 1 90 ? -10.748 -13.116 26.407 1.00 51.72 90 ASP A C 1
ATOM 728 O O . ASP A 1 90 ? -10.068 -13.747 25.590 1.00 51.72 90 ASP A O 1
ATOM 732 N N . TRP A 1 91 ? -10.306 -11.954 26.913 1.00 53.38 91 TRP A N 1
ATOM 733 C CA . TRP A 1 91 ? -8.943 -11.488 26.652 1.00 53.38 91 TRP A CA 1
ATOM 734 C C . TRP A 1 91 ? -7.963 -12.183 27.605 1.00 53.38 91 TRP A C 1
ATOM 736 O O . TRP A 1 91 ? -8.107 -12.056 28.826 1.00 53.38 91 TRP A O 1
ATOM 746 N N . PRO A 1 92 ? -6.926 -12.886 27.112 1.00 47.34 92 PRO A N 1
ATOM 747 C CA . PRO A 1 92 ? -5.850 -13.321 27.981 1.00 47.34 92 PRO A CA 1
ATOM 748 C C . PRO A 1 92 ? -5.187 -12.065 28.553 1.00 47.34 92 PRO A C 1
ATOM 750 O O . PRO A 1 92 ? -4.449 -11.372 27.856 1.00 47.34 92 PRO A O 1
ATOM 753 N N . LEU A 1 93 ? -5.453 -11.793 29.833 1.00 47.28 93 LEU A N 1
ATOM 754 C CA . LEU A 1 93 ? -4.998 -10.650 30.644 1.00 47.28 93 LEU A CA 1
ATOM 755 C C . LEU A 1 93 ? -3.473 -10.382 30.623 1.00 47.28 93 LEU A C 1
ATOM 757 O O . LEU A 1 93 ? -3.005 -9.461 31.283 1.00 47.28 93 LEU A O 1
ATOM 761 N N . SER A 1 94 ? -2.683 -11.174 29.896 1.00 51.72 94 SER A N 1
ATOM 762 C CA . SER A 1 94 ? -1.225 -11.074 29.809 1.00 51.72 94 SER A CA 1
ATOM 763 C C . SER A 1 94 ? -0.686 -10.549 28.475 1.00 51.72 94 SER A C 1
ATOM 765 O O . SER A 1 94 ? 0.511 -10.281 28.411 1.00 51.72 94 SER A O 1
ATOM 767 N N . ALA A 1 95 ? -1.500 -10.401 27.421 1.00 61.06 95 ALA A N 1
ATOM 768 C CA . ALA A 1 95 ? -1.010 -9.933 26.120 1.00 61.06 95 ALA A CA 1
ATOM 769 C C . ALA A 1 95 ? -1.363 -8.448 25.880 1.00 61.06 95 ALA A C 1
ATOM 771 O O . ALA A 1 95 ? -2.551 -8.106 25.889 1.00 61.06 95 ALA A O 1
ATOM 772 N N . PRO A 1 96 ? -0.369 -7.565 25.642 1.00 72.50 96 PRO A N 1
ATOM 773 C CA . PRO A 1 96 ? -0.611 -6.145 25.359 1.00 72.50 96 PRO A CA 1
ATOM 774 C C . PRO A 1 96 ? -1.296 -5.916 23.998 1.00 72.50 96 PRO A C 1
ATOM 776 O O . PRO A 1 96 ? -1.997 -4.917 23.811 1.00 72.50 96 PRO A O 1
ATOM 779 N N . CYS A 1 97 ? -1.151 -6.867 23.070 1.00 84.06 97 CYS A N 1
ATOM 780 C CA . CYS A 1 97 ? -1.654 -6.792 21.699 1.00 84.06 97 CYS A CA 1
ATOM 781 C C . CYS A 1 97 ? -2.560 -7.994 21.371 1.00 84.06 97 CYS A C 1
ATOM 783 O O . CYS A 1 97 ? -2.268 -9.108 21.820 1.00 84.06 97 CYS A O 1
ATOM 785 N N . PRO A 1 98 ? -3.639 -7.811 20.582 1.00 88.31 98 PRO A N 1
ATOM 786 C CA . PRO A 1 98 ? -4.411 -8.929 20.041 1.00 88.31 98 PRO A CA 1
ATOM 787 C C . PRO A 1 98 ? -3.555 -9.833 19.154 1.00 88.31 98 PRO A C 1
ATOM 789 O O . PRO A 1 98 ? -2.679 -9.384 18.413 1.00 88.31 98 PRO A O 1
ATOM 792 N N . THR A 1 99 ? -3.905 -11.115 19.121 1.00 89.25 99 THR A N 1
ATOM 793 C CA . THR A 1 99 ? -3.533 -11.977 17.994 1.00 89.25 99 THR A CA 1
ATOM 794 C C . THR A 1 99 ? -4.369 -11.626 16.759 1.00 89.25 99 THR A C 1
ATOM 796 O O . THR A 1 99 ? -5.508 -11.171 16.879 1.00 89.25 99 THR A O 1
ATOM 799 N N . VAL A 1 100 ? -3.851 -11.894 15.556 1.00 90.06 100 VAL A N 1
ATOM 800 C CA . VAL A 1 100 ? -4.592 -11.665 14.299 1.00 90.06 100 VAL A CA 1
ATOM 801 C C . VAL A 1 100 ? -5.995 -12.306 14.309 1.00 90.06 100 VAL A C 1
ATOM 803 O O . VAL A 1 100 ? -6.953 -11.605 13.988 1.00 90.06 100 VAL A O 1
ATOM 806 N N . PRO A 1 101 ? -6.195 -13.570 14.744 1.00 89.38 101 PRO A N 1
ATOM 807 C CA . PRO A 1 101 ? -7.538 -14.149 14.807 1.00 89.38 101 PRO A CA 1
ATOM 808 C C . PRO A 1 101 ? -8.485 -13.426 15.770 1.00 89.38 101 PRO A C 1
ATOM 810 O O . PRO A 1 101 ? -9.666 -13.282 15.461 1.00 89.38 101 PRO A O 1
ATOM 813 N N . GLN A 1 102 ? -7.982 -12.944 16.914 1.00 88.94 102 GLN A N 1
ATOM 814 C CA . GLN A 1 102 ? -8.775 -12.147 17.858 1.00 88.94 102 GLN A CA 1
ATOM 815 C C . GLN A 1 102 ? -9.165 -10.801 17.245 1.00 88.94 102 GLN A C 1
ATOM 817 O O . GLN A 1 102 ? -10.332 -10.424 17.302 1.00 88.94 102 GLN A O 1
ATOM 822 N N . ALA A 1 103 ? -8.216 -10.111 16.607 1.00 91.25 103 ALA A N 1
ATOM 823 C CA . ALA A 1 103 ? -8.473 -8.847 15.926 1.00 91.25 103 ALA A CA 1
ATOM 824 C C . ALA A 1 103 ? -9.547 -8.996 14.835 1.00 91.25 103 ALA A C 1
ATOM 826 O O . ALA A 1 103 ? -10.491 -8.211 14.767 1.00 91.25 103 ALA A O 1
ATOM 827 N N . LEU A 1 104 ? -9.454 -10.052 14.025 1.00 91.69 104 LEU A N 1
ATOM 828 C CA . LEU A 1 104 ? -10.427 -10.335 12.971 1.00 91.69 104 LEU A CA 1
ATOM 829 C C . LEU A 1 104 ? -11.799 -10.738 13.529 1.00 91.69 104 LEU A C 1
ATOM 831 O O . LEU A 1 104 ? -12.821 -10.324 12.981 1.00 91.69 104 LEU A O 1
ATOM 835 N N . ALA A 1 105 ? -11.849 -11.497 14.627 1.00 90.00 105 ALA A N 1
ATOM 836 C CA . ALA A 1 105 ? -13.104 -11.818 15.306 1.00 90.00 105 ALA A CA 1
ATOM 837 C C . ALA A 1 105 ? -13.797 -10.546 15.827 1.00 90.00 105 ALA A C 1
ATOM 839 O O . ALA A 1 105 ? -14.994 -10.352 15.593 1.00 90.00 105 ALA A O 1
ATOM 840 N N . LEU A 1 106 ? -13.036 -9.640 16.446 1.00 90.38 106 LEU A N 1
ATOM 841 C CA . LEU A 1 106 ? -13.522 -8.338 16.897 1.00 90.38 106 LEU A CA 1
ATOM 842 C C . LEU A 1 106 ? -14.064 -7.512 15.723 1.00 90.38 106 LEU A C 1
ATOM 844 O O . LEU A 1 106 ? -15.227 -7.111 15.746 1.00 90.38 106 LEU A O 1
ATOM 848 N N . LEU A 1 107 ? -13.288 -7.334 14.652 1.00 91.50 107 LEU A N 1
ATOM 849 C CA . LEU A 1 107 ? -13.738 -6.600 13.461 1.00 91.50 107 LEU A CA 1
ATOM 850 C C . LEU A 1 107 ? -15.003 -7.207 12.835 1.00 91.50 107 LEU A C 1
ATOM 852 O O . LEU A 1 107 ? -15.895 -6.478 12.409 1.00 91.50 107 LEU A O 1
ATOM 856 N N . SER A 1 108 ? -15.128 -8.536 12.814 1.00 90.06 108 SER A N 1
ATOM 857 C CA . SER A 1 108 ? -16.306 -9.201 12.243 1.00 90.06 108 SER A CA 1
ATOM 858 C C . SER A 1 108 ? -17.593 -8.983 13.049 1.00 90.06 108 SER A C 1
ATOM 860 O O . SER A 1 108 ? -18.682 -9.015 12.477 1.00 90.06 108 SER A O 1
ATOM 862 N N . THR A 1 109 ? -17.477 -8.744 14.359 1.00 88.38 109 THR A N 1
ATOM 863 C CA . THR A 1 109 ? -18.613 -8.662 15.293 1.00 88.38 109 THR A CA 1
ATOM 864 C C . THR A 1 109 ? -18.976 -7.231 15.674 1.00 88.38 109 THR A C 1
ATOM 866 O O . THR A 1 109 ? -20.156 -6.933 15.847 1.00 88.38 109 THR A O 1
ATOM 869 N N . ARG A 1 110 ? -17.979 -6.349 15.803 1.00 87.50 110 ARG A N 1
ATOM 870 C CA . ARG A 1 110 ? -18.103 -5.018 16.418 1.00 87.50 110 ARG A CA 1
ATOM 871 C C . ARG A 1 110 ? -17.393 -3.922 15.615 1.00 87.50 110 ARG A C 1
ATOM 873 O O . ARG A 1 110 ? -16.901 -2.959 16.190 1.00 87.50 110 ARG A O 1
ATOM 880 N N . SER A 1 111 ? -17.339 -4.038 14.281 1.00 88.00 111 SER A N 1
ATOM 881 C CA . SER A 1 111 ? -16.611 -3.073 13.431 1.00 88.00 111 SER A CA 1
ATOM 882 C C . SER A 1 111 ? -16.972 -1.612 13.694 1.00 88.00 111 SER A C 1
ATOM 884 O O . SER A 1 111 ? -16.084 -0.773 13.740 1.00 88.00 111 SER A O 1
ATOM 886 N N . GLU A 1 112 ? -18.251 -1.308 13.923 1.00 88.38 112 GLU A N 1
ATOM 887 C CA . GLU A 1 112 ? -18.718 0.072 14.131 1.00 88.38 112 GLU A CA 1
ATOM 888 C C . GLU A 1 112 ? -18.088 0.748 15.363 1.00 88.38 112 GLU A C 1
ATOM 890 O O . GLU A 1 112 ? -17.943 1.966 15.393 1.00 88.38 112 GLU A O 1
ATOM 895 N N . GLU A 1 113 ? -17.676 -0.029 16.370 1.00 89.56 113 GLU A N 1
ATOM 896 C CA . GLU A 1 113 ? -17.025 0.486 17.583 1.00 89.56 113 GLU A CA 1
ATOM 897 C C . GLU A 1 113 ? -15.540 0.793 17.371 1.00 89.56 113 GLU A C 1
ATOM 899 O O . GLU A 1 113 ? -14.936 1.531 18.146 1.00 89.56 113 GLU A O 1
ATOM 904 N N . PHE A 1 114 ? -14.945 0.216 16.327 1.00 93.50 114 PHE A N 1
ATOM 905 C CA . PHE A 1 114 ? -13.515 0.321 16.046 1.00 93.50 114 PHE A CA 1
ATOM 906 C C . PHE A 1 114 ? -13.217 1.292 14.914 1.00 93.50 114 PHE A C 1
ATOM 908 O O . PHE A 1 114 ? -12.061 1.418 14.524 1.00 93.50 114 PHE A O 1
ATOM 915 N N . LEU A 1 115 ? -14.229 1.979 14.379 1.00 96.06 115 LEU A N 1
ATOM 916 C CA . LEU A 1 115 ? -14.034 2.991 13.354 1.00 96.06 115 LEU A CA 1
ATOM 917 C C . LEU A 1 115 ? -13.090 4.083 13.871 1.00 96.06 115 LEU A C 1
ATOM 919 O O . LEU A 1 115 ? -13.342 4.705 14.906 1.00 96.06 115 LEU A O 1
ATOM 923 N N . ALA A 1 116 ? -11.992 4.319 13.153 1.00 96.25 116 ALA A N 1
ATOM 924 C CA . ALA A 1 116 ? -11.028 5.333 13.549 1.00 96.25 116 ALA A CA 1
ATOM 925 C C . ALA A 1 116 ? -11.675 6.726 13.545 1.00 96.25 116 ALA A C 1
ATOM 927 O O . ALA A 1 116 ? -12.498 7.052 12.684 1.00 96.25 116 ALA A O 1
ATOM 928 N N . ALA A 1 117 ? -11.276 7.566 14.503 1.00 96.50 117 ALA A N 1
ATOM 929 C CA . ALA A 1 117 ? -11.804 8.919 14.624 1.00 96.50 117 ALA A CA 1
ATOM 930 C C . ALA A 1 117 ? -11.605 9.719 13.325 1.00 96.50 117 ALA A C 1
ATOM 932 O O . ALA A 1 117 ? -10.599 9.565 12.630 1.00 96.50 117 ALA A O 1
ATOM 933 N N . GLU A 1 118 ? -12.544 10.617 13.020 1.00 96.94 118 GLU A N 1
ATOM 934 C CA . GLU A 1 118 ? -12.522 11.400 11.779 1.00 96.94 118 GLU A CA 1
ATOM 935 C C . GLU A 1 118 ? -11.187 12.112 11.506 1.00 96.94 118 GLU A C 1
ATOM 937 O O . GLU A 1 118 ? -10.705 12.012 10.380 1.00 96.94 118 GLU A O 1
ATOM 942 N N . PRO A 1 119 ? -10.521 12.752 12.490 1.00 97.69 119 PRO A N 1
ATOM 943 C CA . PRO A 1 119 ? -9.239 13.406 12.231 1.00 97.69 119 PRO A CA 1
ATOM 944 C C . PRO A 1 119 ? -8.130 12.432 11.800 1.00 97.69 119 PRO A C 1
ATOM 946 O O . PRO A 1 119 ? -7.318 12.778 10.946 1.00 97.69 119 PRO A O 1
ATOM 949 N N . ILE A 1 120 ? -8.132 11.199 12.325 1.00 97.25 120 ILE A N 1
ATOM 950 C CA . ILE A 1 120 ? -7.186 10.138 11.939 1.00 97.25 120 ILE A CA 1
ATOM 951 C C . ILE A 1 120 ? -7.446 9.731 10.486 1.00 97.25 120 ILE A C 1
ATOM 953 O O . ILE A 1 120 ? -6.532 9.718 9.664 1.00 97.25 120 ILE A O 1
ATOM 957 N N . ARG A 1 121 ? -8.709 9.447 10.143 1.00 97.06 121 ARG A N 1
ATOM 958 C CA . ARG A 1 121 ? -9.089 9.070 8.774 1.00 97.06 121 ARG A CA 1
ATOM 959 C C . ARG A 1 121 ? -8.778 10.180 7.780 1.00 97.06 121 ARG A C 1
ATOM 961 O O . ARG A 1 121 ? -8.179 9.908 6.748 1.00 97.06 121 ARG A O 1
ATOM 968 N N . ALA A 1 122 ? -9.106 11.428 8.106 1.00 97.19 122 ALA A N 1
ATOM 969 C CA . ALA A 1 122 ? -8.809 12.584 7.267 1.00 97.19 122 ALA A CA 1
ATOM 970 C C . ALA A 1 122 ? -7.298 12.756 7.027 1.00 97.19 122 ALA A C 1
ATOM 972 O O . ALA A 1 122 ? -6.890 13.041 5.897 1.00 97.19 122 ALA A O 1
ATOM 973 N N . ALA A 1 123 ? -6.469 12.531 8.056 1.00 96.81 123 ALA A N 1
ATOM 974 C CA . ALA A 1 123 ? -5.015 12.590 7.940 1.00 96.81 123 ALA A CA 1
ATOM 975 C C . ALA A 1 123 ? -4.461 11.575 6.930 1.00 96.81 123 ALA A C 1
ATOM 977 O O . ALA A 1 123 ? -3.544 11.919 6.196 1.00 96.81 123 ALA A O 1
ATOM 978 N N . LEU A 1 124 ? -5.047 10.379 6.825 1.00 96.44 124 LEU A N 1
ATOM 979 C CA . LEU A 1 124 ? -4.641 9.376 5.832 1.00 96.44 124 LEU A CA 1
ATOM 980 C C . LEU A 1 124 ? -5.294 9.604 4.469 1.00 96.44 124 LEU A C 1
ATOM 982 O O . LEU A 1 124 ? -4.658 9.492 3.422 1.00 96.44 124 LEU A O 1
ATOM 986 N N . TYR A 1 125 ? -6.583 9.943 4.460 1.00 96.12 125 TYR A N 1
ATOM 987 C CA . TYR A 1 125 ? -7.378 10.025 3.236 1.00 96.12 125 TYR A CA 1
ATOM 988 C C . TYR A 1 125 ? -6.954 11.179 2.337 1.00 96.12 125 TYR A C 1
ATOM 990 O O . TYR A 1 125 ? -7.133 11.079 1.126 1.00 96.12 125 TYR A O 1
ATOM 998 N N . LYS A 1 126 ? -6.296 12.209 2.886 1.00 95.62 126 LYS A N 1
ATOM 999 C CA . LYS A 1 126 ? -5.646 13.265 2.095 1.00 95.62 126 LYS A CA 1
ATOM 1000 C C . LYS A 1 126 ? -4.576 12.716 1.133 1.00 95.62 126 LYS A C 1
ATOM 1002 O O . LYS A 1 126 ? -4.424 13.260 0.045 1.00 95.62 126 LYS A O 1
ATOM 1007 N N . HIS A 1 127 ? -3.864 11.639 1.490 1.00 94.62 127 HIS A N 1
ATOM 1008 C CA . HIS A 1 127 ? -2.803 11.063 0.648 1.00 94.62 127 HIS A CA 1
ATOM 1009 C C . HIS A 1 127 ? -3.359 10.211 -0.491 1.00 94.62 127 HIS A C 1
ATOM 1011 O O . HIS A 1 127 ? -2.867 10.262 -1.618 1.00 94.62 127 HIS A O 1
ATOM 1017 N N . ILE A 1 128 ? -4.432 9.469 -0.214 1.00 95.56 128 ILE A N 1
ATOM 1018 C CA . ILE A 1 128 ? -5.129 8.661 -1.222 1.00 95.56 128 ILE A CA 1
ATOM 1019 C C . ILE A 1 128 ? -6.212 9.452 -1.974 1.00 95.56 128 ILE A C 1
ATOM 1021 O O . ILE A 1 128 ? -6.922 8.905 -2.821 1.00 95.56 128 ILE A O 1
ATOM 1025 N N . GLN A 1 129 ? -6.345 10.749 -1.694 1.00 93.94 129 GLN A N 1
ATOM 1026 C CA . GLN A 1 129 ? -7.247 11.629 -2.418 1.00 93.94 129 GLN A CA 1
ATOM 1027 C C . GLN A 1 129 ? -6.786 11.781 -3.875 1.00 93.94 129 GLN A C 1
ATOM 1029 O O . GLN A 1 129 ? -5.605 11.970 -4.172 1.00 93.94 129 GLN A O 1
ATOM 1034 N N . GLY A 1 130 ? -7.745 11.716 -4.799 1.00 92.50 130 GLY A N 1
ATOM 1035 C CA . GLY A 1 130 ? -7.501 11.844 -6.238 1.00 92.50 130 GLY A CA 1
ATOM 1036 C C . GLY A 1 130 ? -7.164 10.530 -6.945 1.00 92.50 130 GLY A C 1
ATOM 1037 O O . GLY A 1 130 ? -6.976 10.534 -8.158 1.00 92.50 130 GLY A O 1
ATOM 1038 N N . TYR A 1 131 ? -7.089 9.408 -6.231 1.00 95.00 131 TYR A N 1
ATOM 1039 C CA . TYR A 1 131 ? -7.201 8.099 -6.865 1.00 95.00 131 TYR A CA 1
ATOM 1040 C C . TYR A 1 131 ? -8.681 7.798 -7.187 1.00 95.00 131 TYR A C 1
ATOM 1042 O O . TYR A 1 131 ? -9.544 8.099 -6.357 1.00 95.00 131 TYR A O 1
ATOM 1050 N N . PRO A 1 132 ? -8.989 7.182 -8.348 1.00 94.75 132 PRO A N 1
ATOM 1051 C CA . PRO A 1 132 ? -8.064 6.553 -9.299 1.00 94.75 132 PRO A CA 1
ATOM 1052 C C . PRO A 1 132 ? -7.491 7.483 -10.386 1.00 94.75 132 PRO A C 1
ATOM 1054 O O . PRO A 1 132 ? -6.634 7.049 -11.156 1.00 94.75 132 PRO A O 1
ATOM 1057 N N . GLU A 1 133 ? -7.915 8.742 -10.492 1.00 94.38 133 GLU A N 1
ATOM 1058 C CA . GLU A 1 133 ? -7.506 9.641 -11.584 1.00 94.38 133 GLU A CA 1
ATOM 1059 C C . GLU A 1 133 ? -5.988 9.886 -11.608 1.00 94.38 133 GLU A C 1
ATOM 1061 O O . GLU A 1 133 ? -5.372 9.902 -12.680 1.00 94.38 133 GLU A O 1
ATOM 1066 N N . ARG A 1 134 ? -5.361 9.994 -10.428 1.00 92.38 134 ARG A N 1
ATOM 1067 C CA . ARG A 1 134 ? -3.905 10.133 -10.259 1.00 92.38 134 ARG A CA 1
ATOM 1068 C C . ARG A 1 134 ? -3.120 8.992 -10.900 1.00 92.38 134 ARG A C 1
ATOM 1070 O O . ARG A 1 134 ? -2.030 9.245 -11.399 1.00 92.38 134 ARG A O 1
ATOM 1077 N N . ILE A 1 135 ? -3.683 7.781 -10.986 1.00 92.06 135 ILE A N 1
ATOM 1078 C CA . ILE A 1 135 ? -3.025 6.642 -11.649 1.00 92.06 135 ILE A CA 1
ATOM 1079 C C . ILE A 1 135 ? -2.686 7.019 -13.087 1.00 92.06 135 ILE A C 1
ATOM 1081 O O . ILE A 1 135 ? -1.556 6.840 -13.523 1.00 92.06 135 ILE A O 1
ATOM 1085 N N . GLN A 1 136 ? -3.649 7.585 -13.821 1.00 91.19 136 GLN A N 1
ATOM 1086 C CA . GLN A 1 136 ? -3.438 7.967 -15.217 1.00 91.19 136 GLN A CA 1
ATOM 1087 C C . GLN A 1 136 ? -2.472 9.146 -15.346 1.00 91.19 136 GLN A C 1
ATOM 1089 O O . GLN A 1 136 ? -1.681 9.178 -16.286 1.00 91.19 136 GLN A O 1
ATOM 1094 N N . ALA A 1 137 ? -2.511 10.088 -14.401 1.00 90.69 137 ALA A N 1
ATOM 1095 C CA . ALA A 1 137 ? -1.596 11.227 -14.377 1.00 90.69 137 ALA A CA 1
ATOM 1096 C C . ALA A 1 137 ? -0.133 10.804 -14.143 1.00 90.69 137 ALA A C 1
ATOM 1098 O O . ALA A 1 137 ? 0.773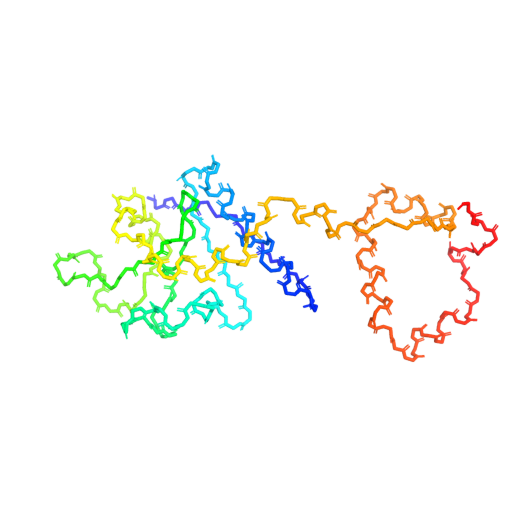 11.420 -14.702 1.00 90.69 137 ALA A O 1
ATOM 1099 N N . SER A 1 138 ? 0.089 9.731 -13.379 1.00 87.88 138 SER A N 1
ATOM 1100 C CA . SER A 1 138 ? 1.416 9.164 -13.107 1.00 87.88 138 SER A CA 1
ATOM 1101 C C . SER A 1 138 ? 1.939 8.249 -14.226 1.00 87.88 138 SER A C 1
ATOM 1103 O O . SER A 1 138 ? 3.083 7.796 -14.179 1.00 87.88 138 SER A O 1
ATOM 1105 N N . LEU A 1 139 ? 1.139 7.960 -15.262 1.00 89.00 139 LEU A N 1
ATOM 1106 C CA . LEU A 1 139 ? 1.588 7.153 -16.398 1.00 89.00 139 LEU A CA 1
ATOM 1107 C C . LEU A 1 139 ? 2.362 7.996 -17.414 1.00 89.00 139 LEU A C 1
ATOM 1109 O O . LEU A 1 139 ? 1.806 8.811 -18.151 1.00 89.00 139 LEU A O 1
ATOM 1113 N N . HIS A 1 140 ? 3.652 7.703 -17.550 1.00 85.75 140 HIS A N 1
ATOM 1114 C CA . HIS A 1 140 ? 4.503 8.316 -18.564 1.00 85.75 140 HIS A CA 1
ATOM 1115 C C . HIS A 1 140 ? 4.570 7.470 -19.839 1.00 85.75 140 HIS A C 1
ATOM 1117 O O . HIS A 1 140 ? 4.696 6.245 -19.805 1.00 85.75 140 HIS A O 1
ATOM 1123 N N . ARG A 1 141 ? 4.522 8.134 -20.999 1.00 88.19 141 ARG A N 1
ATOM 1124 C CA . ARG A 1 141 ? 4.682 7.498 -22.314 1.00 88.19 141 ARG A CA 1
ATOM 1125 C C . ARG A 1 141 ? 5.832 8.146 -23.067 1.00 88.19 141 ARG A C 1
ATOM 1127 O O . ARG A 1 141 ? 5.831 9.352 -23.289 1.00 88.19 141 ARG A O 1
ATOM 1134 N N . ALA A 1 142 ? 6.774 7.326 -23.516 1.0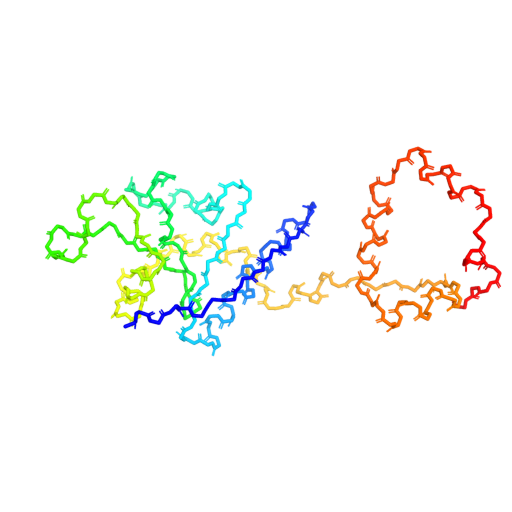0 87.06 142 ALA A N 1
ATOM 1135 C CA . ALA A 1 142 ? 7.878 7.744 -24.368 1.00 87.06 142 ALA A CA 1
ATOM 1136 C C . ALA A 1 142 ? 7.949 6.844 -25.605 1.00 87.06 142 ALA A C 1
ATOM 1138 O O . ALA A 1 142 ? 7.694 5.643 -25.528 1.00 87.06 142 ALA A O 1
ATOM 1139 N N . ARG A 1 143 ? 8.297 7.431 -26.753 1.00 90.88 143 ARG A N 1
ATOM 1140 C CA . ARG A 1 143 ? 8.619 6.677 -27.970 1.00 90.88 143 ARG A CA 1
ATOM 1141 C C . ARG A 1 143 ? 10.128 6.485 -28.018 1.00 90.88 143 ARG A C 1
ATOM 1143 O O . ARG A 1 143 ? 10.867 7.460 -27.904 1.00 90.88 143 ARG A O 1
ATOM 1150 N N . CYS A 1 144 ? 10.577 5.251 -28.190 1.00 88.12 144 CYS A N 1
ATOM 1151 C CA . CYS A 1 144 ? 11.992 4.923 -28.295 1.00 88.12 144 CYS A CA 1
ATOM 1152 C C . CYS A 1 144 ? 12.218 3.835 -29.345 1.00 88.12 144 CYS A C 1
ATOM 1154 O O . CYS A 1 144 ? 11.324 3.040 -29.628 1.00 88.12 144 CYS A O 1
ATOM 1156 N N . PHE A 1 145 ? 13.428 3.820 -29.899 1.00 91.00 145 PHE A N 1
ATOM 1157 C CA . PHE A 1 145 ? 13.898 2.756 -30.776 1.00 91.00 145 PHE A CA 1
ATOM 1158 C C . PHE A 1 145 ? 14.596 1.691 -29.936 1.00 91.00 145 PHE A C 1
ATOM 1160 O O . PHE A 1 145 ? 15.518 2.009 -29.177 1.00 91.00 145 PHE A O 1
ATOM 1167 N N . LEU A 1 146 ? 14.184 0.434 -30.082 1.00 91.12 146 LEU A N 1
ATOM 1168 C CA . LEU A 1 146 ? 14.730 -0.686 -29.313 1.00 91.12 146 LEU A CA 1
ATOM 1169 C C . LEU A 1 146 ? 15.218 -1.791 -30.253 1.00 91.12 146 LEU A C 1
ATOM 1171 O O . LEU A 1 146 ? 14.569 -2.055 -31.263 1.00 91.12 146 LEU A O 1
ATOM 1175 N N . PRO A 1 147 ? 16.334 -2.477 -29.938 1.00 93.00 147 PRO A N 1
ATOM 1176 C CA . PRO A 1 147 ? 16.722 -3.688 -30.650 1.00 93.00 147 PRO A CA 1
ATOM 1177 C C . 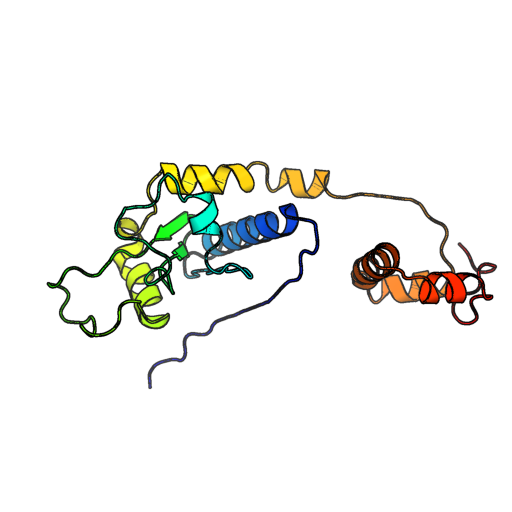PRO A 1 147 ? 15.579 -4.710 -30.679 1.00 93.00 147 PRO A C 1
ATOM 1179 O O . PRO A 1 147 ? 14.946 -4.953 -29.648 1.00 93.00 147 PRO A O 1
ATOM 1182 N N . ALA A 1 148 ? 15.353 -5.359 -31.823 1.00 91.00 148 ALA A N 1
ATOM 1183 C CA . ALA A 1 148 ? 14.264 -6.325 -32.003 1.00 91.00 148 ALA A CA 1
ATOM 1184 C C . ALA A 1 148 ? 14.231 -7.426 -30.920 1.00 91.00 148 ALA A C 1
ATOM 1186 O O . ALA A 1 148 ? 13.159 -7.808 -30.446 1.00 91.00 148 ALA A O 1
ATOM 1187 N N . GLY A 1 149 ? 15.403 -7.889 -30.465 1.00 92.06 149 GLY A N 1
ATOM 1188 C CA . GLY A 1 149 ? 15.507 -8.848 -29.361 1.00 92.06 149 GLY A CA 1
ATOM 1189 C C . GLY A 1 149 ? 14.965 -8.311 -28.029 1.00 92.06 149 GLY A C 1
ATOM 1190 O O . GLY A 1 149 ? 14.258 -9.031 -27.327 1.00 92.06 149 GLY A O 1
ATOM 1191 N N . ILE A 1 150 ? 15.219 -7.037 -27.703 1.00 93.38 150 ILE A N 1
ATOM 1192 C CA . ILE A 1 150 ? 14.660 -6.395 -26.501 1.00 93.38 150 ILE A CA 1
ATOM 1193 C C . ILE A 1 150 ? 13.142 -6.278 -26.632 1.00 93.38 150 ILE A C 1
ATOM 1195 O O . ILE A 1 150 ? 12.428 -6.583 -25.681 1.00 93.38 150 ILE A O 1
ATOM 1199 N N . VAL A 1 151 ? 12.632 -5.913 -27.814 1.00 92.88 151 VAL A N 1
ATOM 1200 C CA . VAL A 1 151 ? 11.182 -5.856 -28.067 1.00 92.88 151 VAL A CA 1
ATOM 1201 C C . VAL A 1 151 ? 10.528 -7.217 -27.814 1.00 92.88 151 VAL A C 1
ATOM 1203 O O . VAL A 1 151 ? 9.498 -7.284 -27.145 1.00 92.88 151 VAL A O 1
ATOM 1206 N N . ALA A 1 152 ? 11.127 -8.309 -28.300 1.00 93.44 152 ALA A N 1
ATOM 1207 C CA . ALA A 1 152 ? 10.617 -9.660 -28.067 1.00 93.44 152 ALA A CA 1
ATOM 1208 C C . ALA A 1 152 ? 10.591 -10.021 -26.570 1.00 93.44 152 ALA A C 1
ATOM 1210 O O . ALA A 1 152 ? 9.588 -10.540 -26.080 1.00 93.44 152 ALA A O 1
ATOM 1211 N N . VAL A 1 153 ? 11.655 -9.691 -25.831 1.00 95.00 153 VAL A N 1
ATOM 1212 C CA . VAL A 1 153 ? 11.741 -9.933 -24.381 1.00 95.00 153 VAL A CA 1
ATOM 1213 C C . VAL A 1 153 ? 10.699 -9.116 -23.614 1.00 95.00 153 VAL A C 1
ATOM 1215 O O . VAL A 1 153 ? 9.974 -9.678 -22.795 1.00 95.00 153 VAL A O 1
ATOM 1218 N N . LEU A 1 154 ? 10.575 -7.818 -23.899 1.00 94.44 154 LEU A N 1
ATOM 1219 C CA . LEU A 1 154 ? 9.625 -6.937 -23.213 1.00 94.44 154 LEU A CA 1
ATOM 122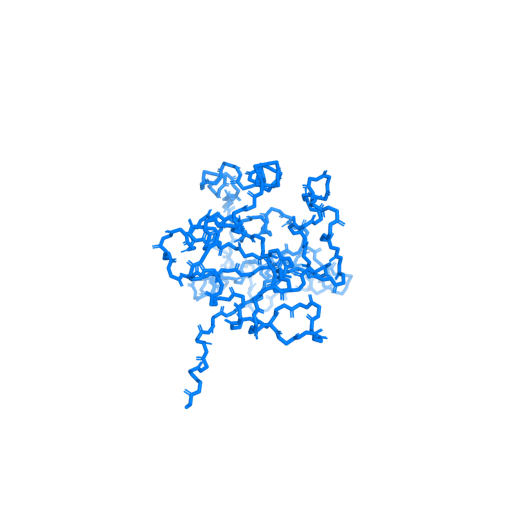0 C C . LEU A 1 154 ? 8.166 -7.292 -23.519 1.00 94.44 154 LEU A C 1
ATOM 1222 O O . LEU A 1 154 ? 7.316 -7.124 -22.652 1.00 94.44 154 LEU A O 1
ATOM 1226 N N . ARG A 1 155 ? 7.864 -7.836 -24.707 1.00 94.31 155 ARG A N 1
ATOM 1227 C CA . ARG A 1 155 ? 6.525 -8.369 -25.018 1.00 94.31 155 ARG A CA 1
ATOM 1228 C C . ARG A 1 155 ? 6.158 -9.569 -24.147 1.00 94.31 155 ARG A C 1
ATOM 1230 O O . ARG A 1 155 ? 4.998 -9.704 -23.777 1.00 94.31 155 ARG A O 1
ATOM 1237 N N . LEU A 1 156 ? 7.126 -10.430 -23.830 1.00 96.62 156 LEU A N 1
ATOM 1238 C CA . LEU A 1 156 ? 6.908 -11.602 -22.976 1.00 96.62 156 LEU A CA 1
ATOM 1239 C C . LEU A 1 156 ? 6.935 -11.251 -21.484 1.00 96.62 156 LEU A C 1
ATOM 1241 O O . LEU A 1 156 ? 6.249 -11.893 -20.692 1.00 96.62 156 LEU A O 1
ATOM 1245 N N . ARG A 1 157 ? 7.745 -10.262 -21.086 1.00 96.56 157 ARG A N 1
ATOM 1246 C CA . ARG A 1 157 ? 7.916 -9.836 -19.689 1.00 96.56 157 ARG A CA 1
ATOM 1247 C C . ARG A 1 157 ? 7.971 -8.305 -19.568 1.00 96.56 157 ARG A C 1
ATOM 1249 O O . ARG A 1 157 ? 9.058 -7.751 -19.388 1.00 96.56 157 ARG A O 1
ATOM 1256 N N . PRO A 1 158 ? 6.816 -7.612 -19.610 1.00 93.81 158 PRO A N 1
ATOM 1257 C CA . PRO A 1 158 ? 6.762 -6.150 -19.511 1.00 93.81 158 PRO A CA 1
ATOM 1258 C C . PRO A 1 158 ? 7.329 -5.586 -18.199 1.00 93.81 158 PRO A C 1
ATOM 1260 O O . PRO A 1 158 ? 7.871 -4.484 -18.189 1.00 93.81 158 PRO A O 1
ATOM 1263 N N . SER A 1 159 ? 7.271 -6.350 -17.101 1.00 91.31 159 SER A N 1
ATOM 1264 C CA . SER A 1 159 ? 7.808 -5.946 -15.790 1.00 91.31 159 SER A CA 1
ATOM 1265 C C . SER A 1 159 ? 9.318 -5.681 -15.792 1.00 91.31 159 SER A C 1
ATOM 1267 O O . SER A 1 159 ? 9.815 -4.961 -14.929 1.00 91.31 159 SER A O 1
ATOM 1269 N N . LEU A 1 160 ? 10.057 -6.184 -16.789 1.00 94.19 160 LEU A N 1
ATOM 1270 C CA . LEU A 1 160 ? 11.486 -5.902 -16.942 1.00 94.19 160 LEU A CA 1
ATOM 1271 C C . LEU A 1 160 ? 11.785 -4.426 -17.228 1.00 94.19 160 LEU A C 1
ATOM 1273 O O . LEU A 1 160 ? 12.922 -4.007 -17.032 1.00 94.19 160 LEU A O 1
ATOM 1277 N N . VAL A 1 161 ? 10.797 -3.628 -17.653 1.00 91.44 161 VAL A N 1
ATOM 1278 C CA . VAL A 1 161 ? 10.972 -2.175 -17.788 1.00 91.44 161 VAL A CA 1
ATOM 1279 C C . VAL A 1 161 ? 11.324 -1.549 -16.438 1.00 91.44 161 VAL A C 1
ATOM 1281 O O . VAL A 1 161 ? 12.287 -0.793 -16.369 1.00 91.44 161 VAL A O 1
ATOM 1284 N N . ALA A 1 162 ? 10.615 -1.910 -15.363 1.00 88.94 162 ALA A N 1
ATOM 1285 C CA . ALA A 1 162 ? 10.900 -1.397 -14.023 1.00 88.94 162 ALA A CA 1
ATOM 1286 C C . ALA A 1 162 ? 12.313 -1.792 -13.565 1.00 88.94 162 ALA A C 1
ATOM 1288 O O . ALA A 1 162 ? 13.092 -0.938 -13.148 1.00 88.94 162 ALA A O 1
ATOM 1289 N N . ALA A 1 163 ? 12.691 -3.061 -13.760 1.00 90.56 163 ALA A N 1
ATOM 1290 C CA . ALA A 1 163 ? 14.036 -3.543 -13.444 1.00 90.56 163 ALA A CA 1
ATOM 1291 C C . ALA A 1 163 ? 15.129 -2.816 -14.252 1.00 90.56 163 ALA A C 1
ATOM 1293 O O . ALA A 1 163 ? 16.185 -2.488 -13.716 1.00 90.56 163 ALA A O 1
ATOM 1294 N N . ALA A 1 164 ? 14.882 -2.526 -15.534 1.00 91.00 164 ALA A N 1
ATOM 1295 C CA . ALA A 1 164 ? 15.814 -1.782 -16.376 1.00 91.00 164 ALA A CA 1
ATOM 1296 C C . ALA A 1 164 ? 15.957 -0.317 -15.933 1.00 91.00 164 ALA A C 1
ATOM 1298 O O . ALA A 1 164 ? 17.070 0.208 -15.927 1.00 91.00 164 ALA A O 1
ATOM 1299 N N . VAL A 1 165 ? 14.857 0.333 -15.538 1.00 89.81 165 VAL A N 1
ATOM 1300 C CA . VAL A 1 165 ? 14.876 1.696 -14.981 1.00 89.81 165 VAL A CA 1
ATOM 1301 C C . VAL A 1 165 ? 15.654 1.724 -13.670 1.00 89.81 165 VAL A C 1
ATOM 1303 O O . VAL A 1 165 ? 16.514 2.583 -13.502 1.00 89.81 165 VAL A O 1
ATOM 1306 N N . GLN A 1 166 ? 15.424 0.756 -12.782 1.00 89.38 166 GLN A N 1
ATOM 1307 C CA . GLN A 1 166 ? 16.148 0.647 -11.520 1.00 89.38 166 GLN A CA 1
ATOM 1308 C C . GLN A 1 166 ? 17.648 0.412 -11.742 1.00 89.38 166 GLN A C 1
ATOM 1310 O O . GLN A 1 166 ? 18.466 1.122 -11.166 1.00 89.38 166 GLN A O 1
ATOM 1315 N N . ALA A 1 167 ? 18.024 -0.525 -12.620 1.00 91.31 167 ALA A N 1
ATOM 1316 C CA . ALA A 1 167 ? 19.426 -0.771 -12.963 1.00 91.31 167 ALA A CA 1
ATOM 1317 C C . ALA A 1 167 ? 20.086 0.461 -13.598 1.00 91.31 167 ALA A C 1
ATOM 1319 O O . ALA A 1 167 ? 21.247 0.754 -13.335 1.00 91.31 167 ALA A O 1
ATOM 1320 N N . PHE A 1 168 ? 19.344 1.216 -14.413 1.00 90.38 168 PHE A N 1
ATOM 1321 C CA . PHE A 1 168 ? 19.823 2.491 -14.924 1.00 90.38 168 PHE A CA 1
ATOM 1322 C C . PHE A 1 168 ? 20.025 3.494 -13.788 1.00 90.38 168 PHE A C 1
ATOM 1324 O O . PHE A 1 168 ? 21.084 4.107 -13.727 1.00 90.38 168 PHE A O 1
ATOM 1331 N N . TYR A 1 169 ? 19.053 3.678 -12.899 1.00 89.38 169 TYR A N 1
ATOM 1332 C CA . TYR A 1 169 ? 19.127 4.649 -11.807 1.00 89.38 169 TYR A CA 1
ATOM 1333 C C . TYR A 1 169 ? 20.270 4.346 -10.826 1.00 89.38 169 TYR A C 1
ATOM 1335 O O . TYR A 1 169 ? 21.038 5.244 -10.495 1.00 89.38 169 TYR A O 1
ATOM 1343 N N . LEU A 1 170 ? 20.448 3.075 -10.460 1.00 92.12 170 LEU A N 1
ATOM 1344 C CA . LEU A 1 170 ? 21.452 2.608 -9.496 1.00 92.12 170 LEU A CA 1
ATOM 1345 C C . LEU A 1 170 ? 22.823 2.291 -10.118 1.00 92.12 170 LEU A C 1
ATOM 1347 O O . LEU A 1 170 ? 23.678 1.718 -9.445 1.00 92.12 170 LEU A O 1
ATOM 1351 N N . ARG A 1 171 ? 23.039 2.634 -11.394 1.00 94.50 171 ARG A N 1
ATOM 1352 C CA . ARG A 1 171 ? 24.258 2.273 -12.133 1.00 94.50 171 ARG A CA 1
ATOM 1353 C C . ARG A 1 171 ? 25.525 2.804 -11.462 1.00 94.50 171 ARG A C 1
ATOM 1355 O O . ARG A 1 171 ? 25.617 3.990 -11.136 1.00 94.50 171 ARG A O 1
ATOM 1362 N N . ASP A 1 172 ? 26.545 1.962 -11.368 1.00 95.25 172 ASP A N 1
ATOM 1363 C CA . ASP A 1 172 ? 27.847 2.330 -10.818 1.00 95.25 172 ASP A CA 1
ATOM 1364 C C . ASP A 1 172 ? 28.928 2.552 -11.904 1.00 95.25 172 ASP A C 1
ATOM 1366 O O . ASP A 1 172 ? 28.691 2.528 -13.120 1.00 95.25 172 ASP A O 1
ATOM 1370 N N . ALA A 1 173 ? 30.170 2.803 -11.476 1.00 94.25 173 ALA A N 1
ATOM 1371 C CA . ALA A 1 173 ? 31.295 2.981 -12.396 1.00 94.25 173 ALA A CA 1
ATOM 1372 C C . ALA A 1 173 ? 31.653 1.698 -13.179 1.00 94.25 173 ALA A C 1
ATOM 1374 O O . ALA A 1 173 ? 32.278 1.769 -14.242 1.00 94.25 173 ALA A O 1
ATOM 1375 N N . GLY A 1 174 ? 31.332 0.516 -12.656 1.00 92.88 174 GLY A N 1
ATOM 1376 C CA . GLY A 1 174 ? 31.426 -0.768 -13.348 1.00 92.88 174 GLY A CA 1
ATOM 1377 C C . GLY A 1 174 ? 30.383 -0.894 -14.457 1.00 92.88 174 GLY A C 1
ATOM 1378 O O . GLY A 1 174 ? 30.758 -1.158 -15.603 1.00 92.88 174 GLY A O 1
ATOM 1379 N N . ASP A 1 175 ? 29.120 -0.601 -14.159 1.00 92.00 175 ASP A N 1
ATOM 1380 C CA . ASP A 1 175 ? 28.009 -0.638 -15.116 1.00 92.00 175 ASP A CA 1
ATOM 1381 C C . ASP A 1 175 ? 28.260 0.302 -16.296 1.00 92.00 175 ASP A C 1
ATOM 1383 O O . ASP A 1 175 ? 28.193 -0.093 -17.464 1.00 92.00 175 ASP A O 1
ATOM 1387 N N . LEU A 1 176 ? 28.686 1.535 -16.009 1.00 90.69 176 LEU A N 1
ATOM 1388 C CA . LEU A 1 176 ? 29.043 2.511 -17.039 1.00 90.69 176 LEU A CA 1
ATOM 1389 C C . LEU A 1 176 ? 30.203 2.035 -17.924 1.00 90.69 176 LEU A C 1
ATOM 1391 O O . LEU A 1 176 ? 30.225 2.322 -19.123 1.00 90.69 176 LEU A O 1
ATOM 1395 N N . ARG A 1 177 ? 31.174 1.298 -17.367 1.00 90.06 177 ARG A N 1
ATOM 1396 C CA . ARG A 1 177 ? 32.266 0.691 -18.148 1.00 90.06 177 ARG A CA 1
ATOM 1397 C C . ARG A 1 177 ? 31.761 -0.447 -19.031 1.00 90.06 177 ARG A C 1
ATOM 1399 O O . ARG A 1 177 ? 32.246 -0.578 -20.156 1.00 90.06 177 ARG A O 1
ATOM 1406 N N . ALA A 1 178 ? 30.800 -1.241 -18.565 1.00 86.62 178 ALA A N 1
ATOM 1407 C CA . ALA A 1 178 ? 30.175 -2.289 -19.365 1.00 86.62 178 ALA A CA 1
ATOM 1408 C C . ALA A 1 178 ? 29.398 -1.703 -20.556 1.00 86.62 178 ALA A C 1
ATOM 1410 O O . ALA A 1 178 ? 29.566 -2.182 -21.677 1.00 86.62 178 ALA A O 1
ATOM 1411 N N . CYS A 1 179 ? 28.661 -0.604 -20.355 1.00 85.88 179 CYS A N 1
ATOM 1412 C CA . CYS A 1 179 ? 27.924 0.092 -21.419 1.00 85.88 179 CYS A CA 1
ATOM 1413 C C . CYS A 1 179 ? 28.813 0.697 -22.521 1.00 85.88 179 CYS A C 1
ATOM 1415 O O . CYS A 1 179 ? 28.313 1.014 -23.598 1.00 85.88 179 CYS A O 1
ATOM 1417 N N . ARG A 1 180 ? 30.122 0.867 -22.283 1.00 85.75 180 ARG A N 1
ATOM 1418 C CA . ARG A 1 180 ? 31.081 1.329 -23.308 1.00 85.75 180 ARG A CA 1
ATOM 1419 C C . ARG A 1 180 ? 31.497 0.227 -24.281 1.00 85.75 180 ARG A C 1
ATOM 1421 O O . ARG A 1 180 ? 32.092 0.526 -25.314 1.00 85.75 180 ARG A O 1
ATOM 1428 N N . ARG A 1 181 ? 31.250 -1.042 -23.947 1.00 84.38 181 ARG A N 1
ATOM 1429 C CA . ARG A 1 181 ? 31.558 -2.172 -24.827 1.00 84.38 181 ARG A CA 1
ATOM 1430 C C . ARG A 1 181 ? 30.395 -2.411 -25.796 1.00 84.38 181 ARG A C 1
ATOM 1432 O O . ARG A 1 181 ? 29.249 -2.157 -25.436 1.00 84.38 181 ARG A O 1
ATOM 1439 N N . PRO A 1 182 ? 30.655 -2.949 -26.999 1.00 83.50 182 PRO A N 1
ATOM 1440 C CA . PRO A 1 182 ? 29.586 -3.329 -27.914 1.00 83.50 182 PRO A CA 1
ATOM 1441 C C . PRO A 1 182 ? 28.644 -4.354 -27.268 1.00 83.50 182 PRO A C 1
ATOM 1443 O O . PRO A 1 182 ? 29.096 -5.381 -26.749 1.00 83.50 182 PRO A O 1
ATOM 1446 N N . PHE A 1 183 ? 27.337 -4.093 -27.320 1.00 85.69 183 PHE A N 1
ATOM 1447 C CA . PHE A 1 183 ? 26.320 -5.019 -26.826 1.00 85.69 183 PHE A CA 1
ATOM 1448 C C . PHE A 1 183 ? 26.232 -6.241 -27.748 1.00 85.69 183 PHE A C 1
ATOM 1450 O O . PHE A 1 183 ? 25.783 -6.138 -28.885 1.00 85.69 183 PHE A O 1
ATOM 1457 N N . ARG A 1 184 ? 26.654 -7.413 -27.256 1.00 84.94 184 ARG A N 1
ATOM 1458 C CA . ARG A 1 184 ? 26.651 -8.660 -28.048 1.00 84.94 184 ARG A CA 1
ATOM 1459 C C . ARG A 1 184 ? 25.270 -9.309 -28.157 1.00 84.94 184 ARG A C 1
ATOM 1461 O O . ARG A 1 184 ? 24.952 -9.873 -29.193 1.00 84.94 184 ARG A O 1
ATOM 1468 N N . ALA A 1 185 ? 24.475 -9.248 -27.086 1.00 85.44 185 ALA A N 1
ATOM 1469 C CA . ALA A 1 185 ? 23.163 -9.898 -27.024 1.00 85.44 185 ALA A CA 1
ATOM 1470 C C . ALA A 1 185 ? 22.055 -9.076 -27.703 1.00 85.44 185 ALA A C 1
ATOM 1472 O O . ALA A 1 185 ? 21.163 -9.642 -28.326 1.00 85.44 185 ALA A O 1
ATOM 1473 N N . PHE A 1 186 ? 22.131 -7.745 -27.607 1.00 88.88 186 PHE A N 1
ATOM 1474 C CA . PHE A 1 186 ? 21.166 -6.819 -28.204 1.00 88.88 186 PHE A CA 1
ATOM 1475 C C . PHE A 1 186 ? 21.902 -5.729 -29.000 1.00 88.88 186 PHE A C 1
ATOM 1477 O O . PHE A 1 186 ? 22.122 -4.633 -28.477 1.00 88.88 186 PHE A O 1
ATOM 1484 N N . PRO A 1 187 ? 22.330 -6.028 -30.241 1.00 85.50 187 PRO A N 1
ATOM 1485 C CA . PRO A 1 187 ? 23.083 -5.088 -31.068 1.00 85.50 187 PRO A CA 1
ATOM 1486 C C . PRO A 1 187 ? 22.260 -3.842 -31.428 1.00 85.50 187 PRO A C 1
ATOM 1488 O O . PRO A 1 187 ? 21.040 -3.909 -31.603 1.00 85.50 187 PRO A O 1
ATOM 1491 N N . ALA A 1 188 ? 22.918 -2.687 -31.542 1.00 79.31 188 ALA A N 1
ATOM 1492 C CA . ALA A 1 188 ? 22.249 -1.406 -31.787 1.00 79.31 188 ALA A CA 1
ATOM 1493 C C . ALA A 1 188 ? 21.731 -1.261 -33.228 1.00 79.31 188 ALA A C 1
ATOM 1495 O O . ALA A 1 188 ? 20.820 -0.478 -33.480 1.00 79.31 188 ALA A O 1
ATOM 1496 N N . GLU A 1 189 ? 22.283 -2.030 -34.157 1.00 82.94 189 GLU A N 1
ATOM 1497 C CA . GLU A 1 189 ? 21.968 -2.015 -35.585 1.00 82.94 189 GLU A CA 1
ATOM 1498 C C . GLU A 1 189 ? 20.587 -2.623 -35.877 1.00 82.94 189 GLU A C 1
ATOM 1500 O O . GLU A 1 189 ? 20.018 -2.395 -36.937 1.00 82.94 189 GLU A O 1
ATOM 1505 N N . GLN A 1 190 ? 20.029 -3.378 -34.925 1.00 83.00 190 GLN A N 1
ATOM 1506 C CA . GLN A 1 190 ? 18.727 -4.047 -35.036 1.00 83.00 190 GLN A CA 1
ATOM 1507 C C . GLN A 1 190 ? 17.577 -3.230 -34.429 1.00 83.00 190 GLN A C 1
ATOM 1509 O O . GLN A 1 190 ? 16.540 -3.794 -34.068 1.00 83.00 190 GLN A O 1
ATOM 1514 N N . ARG A 1 191 ? 17.779 -1.925 -34.220 1.00 82.44 191 ARG A N 1
ATOM 1515 C CA . ARG A 1 191 ? 16.770 -1.035 -33.641 1.00 82.44 191 ARG A CA 1
ATOM 1516 C C . ARG A 1 191 ? 15.618 -0.810 -34.622 1.00 82.44 191 ARG A C 1
ATOM 1518 O O . ARG A 1 191 ? 15.859 -0.495 -35.785 1.00 82.44 191 ARG A O 1
ATOM 1525 N N . VAL A 1 192 ? 14.393 -0.955 -34.122 1.00 72.38 192 VAL A N 1
ATOM 1526 C CA . VAL A 1 192 ? 13.124 -0.709 -34.830 1.00 72.38 192 VAL A CA 1
ATOM 1527 C C . VAL A 1 192 ? 12.289 0.335 -34.114 1.00 72.38 192 VAL A C 1
ATOM 1529 O O . VAL A 1 192 ? 12.503 0.513 -32.889 1.00 72.38 192 VAL A O 1
#

pLDDT: mean 87.96, std 12.41, range [37.41, 97.81]

Radius of gyration: 22.94 Å; chains: 1; bounding box: 51×42×67 Å